Protein AF-A0A382Y9X6-F1 (afdb_monomer_lite)

Organism: NCBI:txid408172

Foldseek 3Di:
DDDDDDDDDDDDPPVVPPPPDWDWPDWDWDDDDDDAQDKTKIKIATPFFKFKFADEDDQPQDQARWKWFKKFWADAPPRDGDDIWIFTWFDLPYDADPVRHRAYHGGRIIMTMTTHHDDDDTDIGGPDPDIDGHHNIDMGGPSHPDPPDDDDPDPAFDDPPDPDLAFKKKFFFPFWADQFQKTFGDPIGGADDFFWFKAFGRPDDPDSQFKAFPVVPRPDSCSNQVRPKTFHADPDSGMTGIPTGITGGGGTMMMTGHPPPDDPD

Radius of gyration: 26.98 Å; chains: 1; bounding box: 54×44×84 Å

pLDDT: mean 82.94, std 15.25, range [37.25, 98.19]

Sequence (265 aa):
VNADPEILVCIRNLSSLGLKSANLMSVDYTAGAYADAATFDLVLTFDESISVTSAAWSGNQTITNKAYIILDRLGGTDMAADNTVKCMYLTADSTAAADGDQGGSGTNTLTFRGTLQSADDGYLGFTDGNIYTNGTATIQDEQSDGIAGFRLEQTDDTIVCDANTTSSASGTTNGAVSDSTTVTVDGVSGTIAVNQVVTVSGAGSAPAASITATEDSPTSTGISTDNTLTITAVASQTSFTVSERITVADDINLLFSAGGGDKFV

Secondary structure (DSSP, 8-state):
-PPPPP-----S-GGGG--SS--EEEEEE--S---TT-EEEEEEEEEEEEEEE-PPP-SSS--TT-EEEEEEEEETTT--EEEEEEEEE--TTSPPPTTS----TTEEEEEEEEEPPS-SSEEEEEEEEEEEE-TT-EEEETT----------STT--------TTTEEEEEESS-EEEEEEEEEEEEEE---TTEEEEE--TTSS-S---EESSS-TT--GGGTSS--BEEEEEETTEEEEEEEEEE-TT-EEEEEETTT----

Structure (mmCIF, N/CA/C/O backbone):
data_AF-A0A382Y9X6-F1
#
_entry.id   AF-A0A382Y9X6-F1
#
loop_
_atom_site.group_PDB
_atom_site.id
_atom_site.type_symbol
_atom_site.label_atom_id
_atom_site.label_alt_id
_atom_site.label_comp_id
_atom_site.label_asym_id
_atom_site.label_entity_id
_atom_site.label_seq_id
_atom_site.pdbx_PDB_ins_code
_atom_site.Cartn_x
_atom_site.Cartn_y
_atom_site.Cartn_z
_atom_site.occupancy
_atom_site.B_iso_or_equiv
_atom_site.auth_seq_id
_atom_site.auth_comp_id
_atom_site.auth_asym_id
_atom_site.auth_atom_id
_atom_site.pdbx_PDB_model_num
ATOM 1 N N . VAL A 1 1 ? -26.842 24.568 -44.141 1.00 54.06 1 VAL A N 1
ATOM 2 C CA . VAL A 1 1 ? -26.515 23.774 -42.939 1.00 54.06 1 VAL A CA 1
ATOM 3 C C . VAL A 1 1 ? -26.508 24.735 -41.767 1.00 54.06 1 VAL A C 1
ATOM 5 O O . VAL A 1 1 ? -25.814 25.738 -41.849 1.00 54.06 1 VAL A O 1
ATOM 8 N N . ASN A 1 2 ? -27.396 24.537 -40.796 1.00 64.31 2 ASN A N 1
ATOM 9 C CA . ASN A 1 2 ? -27.437 25.350 -39.579 1.00 64.31 2 ASN A CA 1
ATOM 10 C C . ASN A 1 2 ? -26.475 24.671 -38.603 1.00 64.31 2 ASN A C 1
ATOM 12 O O . ASN A 1 2 ? -26.635 23.475 -38.374 1.00 64.31 2 ASN A O 1
ATOM 16 N N . ALA A 1 3 ? -25.446 25.372 -38.136 1.00 73.56 3 ALA A N 1
ATOM 17 C CA . ALA A 1 3 ? -24.590 24.839 -37.083 1.00 73.56 3 ALA A CA 1
ATOM 18 C C . ALA A 1 3 ? -25.361 24.896 -35.759 1.00 73.56 3 ALA A C 1
ATOM 20 O O . ALA A 1 3 ? -26.031 25.898 -35.490 1.00 73.56 3 ALA A O 1
ATOM 21 N N . ASP A 1 4 ? -25.286 23.834 -34.961 1.00 80.19 4 ASP A N 1
ATOM 22 C CA . ASP A 1 4 ? -25.808 23.862 -33.597 1.00 80.19 4 ASP A CA 1
ATOM 23 C C . ASP A 1 4 ? -24.948 24.814 -32.744 1.00 80.19 4 ASP A C 1
ATOM 25 O O . ASP A 1 4 ? -23.743 24.935 -32.981 1.00 80.19 4 ASP A O 1
ATOM 29 N N . PRO A 1 5 ? -25.537 25.541 -31.779 1.00 76.81 5 PRO A N 1
ATOM 30 C CA . PRO A 1 5 ? -24.775 26.443 -30.928 1.00 76.81 5 PRO A CA 1
ATOM 31 C C . PRO A 1 5 ? -23.810 25.661 -30.024 1.00 76.81 5 PRO A C 1
ATOM 33 O O . PRO A 1 5 ? -24.232 24.866 -29.187 1.00 76.81 5 PRO A O 1
ATOM 36 N N . GLU A 1 6 ? -22.514 25.933 -30.159 1.00 83.56 6 GLU A N 1
ATOM 37 C CA . GLU A 1 6 ? -21.454 25.397 -29.299 1.00 83.56 6 GLU A CA 1
ATOM 38 C C . GLU A 1 6 ? -21.171 26.362 -28.140 1.00 83.56 6 GLU A C 1
ATOM 40 O O . GLU A 1 6 ? -21.035 27.573 -28.334 1.00 83.56 6 GLU A O 1
ATOM 45 N N . ILE A 1 7 ? -21.066 25.830 -26.919 1.00 81.62 7 ILE A N 1
ATOM 46 C CA . ILE A 1 7 ? -20.687 26.604 -25.732 1.00 81.62 7 ILE A CA 1
ATOM 47 C C . ILE A 1 7 ? -19.258 26.231 -25.337 1.00 81.62 7 ILE A C 1
ATOM 49 O O . ILE A 1 7 ? -18.980 25.091 -24.970 1.00 81.62 7 ILE A O 1
ATOM 53 N N . LEU A 1 8 ? -18.364 27.220 -25.363 1.00 75.50 8 LEU A N 1
ATOM 54 C CA . LEU A 1 8 ? -17.013 27.120 -24.815 1.00 75.50 8 LEU A CA 1
ATOM 55 C C . LEU A 1 8 ? -17.038 27.556 -23.346 1.00 75.50 8 LEU A C 1
ATOM 57 O O . LEU A 1 8 ? -17.241 28.733 -23.047 1.00 75.50 8 LEU A O 1
ATOM 61 N N . VAL A 1 9 ? -16.836 26.608 -22.428 1.00 80.25 9 VAL A N 1
ATOM 62 C CA . VAL A 1 9 ? -16.735 26.876 -20.986 1.00 80.25 9 VAL A CA 1
ATOM 63 C C . VAL A 1 9 ? -15.291 26.682 -20.536 1.00 80.25 9 VAL A C 1
ATOM 65 O O . VAL A 1 9 ? -14.736 25.595 -20.666 1.00 80.25 9 VAL A O 1
ATOM 68 N N . CYS A 1 10 ? -14.692 27.721 -19.953 1.00 79.44 10 CYS A N 1
ATOM 69 C CA . CYS A 1 10 ? -13.418 27.597 -19.248 1.00 79.44 10 CYS A CA 1
ATOM 70 C C . CYS A 1 10 ? -13.689 27.177 -17.798 1.00 79.44 10 CYS A C 1
ATOM 72 O O . CYS A 1 10 ? -14.154 27.987 -16.994 1.00 79.44 10 CYS A O 1
ATOM 74 N N . ILE A 1 11 ? -13.399 25.921 -17.461 1.00 74.25 11 ILE A N 1
ATOM 75 C CA . ILE A 1 11 ? -13.510 25.395 -16.094 1.00 74.25 11 ILE A CA 1
ATOM 76 C C . ILE A 1 11 ? -12.150 25.548 -15.404 1.00 74.25 11 ILE A C 1
ATOM 78 O O . ILE A 1 11 ? -11.125 25.137 -15.942 1.00 74.25 11 ILE A O 1
ATOM 82 N N . ARG A 1 12 ? -12.135 26.144 -14.207 1.00 72.75 12 ARG A N 1
ATOM 83 C CA . ARG A 1 12 ? -10.984 26.084 -13.288 1.00 72.75 12 ARG A CA 1
ATOM 84 C C . ARG A 1 12 ? -11.195 24.921 -12.317 1.00 72.75 12 ARG A C 1
ATOM 86 O O . ARG A 1 12 ? -12.339 24.645 -11.974 1.00 72.75 12 ARG A O 1
ATOM 93 N N . ASN A 1 13 ? -10.113 24.279 -11.873 1.00 58.62 13 ASN A N 1
ATOM 94 C CA . ASN A 1 13 ? -10.132 23.127 -10.959 1.00 58.62 13 ASN A CA 1
ATOM 95 C C . ASN A 1 13 ? -10.885 21.897 -11.497 1.00 58.62 13 ASN A C 1
ATOM 97 O O . ASN A 1 13 ? -11.644 21.268 -10.769 1.00 58.62 13 ASN A O 1
ATOM 101 N N . LEU A 1 14 ? -10.659 21.517 -12.760 1.00 65.25 14 LEU A N 1
ATOM 102 C CA . LEU A 1 14 ? -11.194 20.254 -13.290 1.00 65.25 14 LEU A CA 1
ATOM 103 C C . LEU A 1 14 ? -10.701 19.033 -12.486 1.00 65.25 14 LEU A C 1
ATOM 105 O O . LEU A 1 14 ? -11.429 18.055 -12.364 1.00 65.25 14 LEU A O 1
ATOM 109 N N . SER A 1 15 ? -9.513 19.130 -11.880 1.00 54.78 15 SER A N 1
ATOM 110 C CA . SER A 1 15 ? -8.967 18.140 -10.945 1.00 54.78 15 SER A CA 1
ATOM 111 C C . SER A 1 15 ? -9.825 17.943 -9.688 1.00 54.78 15 SER A C 1
ATOM 113 O O . SER A 1 15 ? -9.845 16.853 -9.140 1.00 54.78 15 SER A O 1
ATOM 115 N N . SER A 1 16 ? -10.620 18.936 -9.259 1.00 54.72 16 SER A N 1
ATOM 116 C CA . SER A 1 16 ? -11.520 18.777 -8.104 1.00 54.72 16 SER A CA 1
ATOM 117 C C . SER A 1 16 ? -12.843 18.082 -8.449 1.00 54.72 16 SER A C 1
ATOM 119 O O . SER A 1 16 ? -13.717 17.987 -7.587 1.00 54.72 16 SER A O 1
ATOM 121 N N . LEU A 1 17 ? -13.041 17.638 -9.699 1.00 54.56 17 LEU A N 1
ATOM 122 C CA . LEU A 1 17 ? -14.228 16.868 -10.086 1.00 54.56 17 LEU A CA 1
ATOM 123 C C . LEU A 1 17 ? -14.190 15.411 -9.604 1.00 54.56 17 LEU A C 1
ATOM 125 O O . LEU A 1 17 ? -15.168 14.698 -9.827 1.00 54.56 17 LEU A O 1
ATOM 129 N N . GLY A 1 18 ? -13.127 14.979 -8.917 1.00 50.91 18 GLY A N 1
ATOM 130 C CA . GLY A 1 18 ? -13.153 13.760 -8.112 1.00 50.91 18 GLY A CA 1
ATOM 131 C C . GLY A 1 18 ? -13.482 12.505 -8.918 1.00 50.91 18 GLY A C 1
ATOM 132 O O . GLY A 1 18 ? -14.410 11.765 -8.577 1.00 50.91 18 GLY A O 1
ATOM 133 N N . LEU A 1 19 ? -12.701 12.219 -9.964 1.00 52.94 19 LEU A N 1
ATOM 134 C CA . LEU A 1 19 ? -12.418 10.812 -10.244 1.00 52.94 19 LEU A CA 1
ATOM 135 C C . LEU A 1 19 ? -11.686 10.343 -8.984 1.00 52.94 19 LEU A C 1
ATOM 137 O O . LEU A 1 19 ? -10.627 10.868 -8.690 1.00 52.94 19 LEU A O 1
ATOM 141 N N . LYS A 1 20 ? -12.336 9.520 -8.158 1.00 56.47 20 LYS A N 1
ATOM 142 C CA . LYS A 1 20 ? -12.030 9.289 -6.727 1.00 56.47 20 LYS A CA 1
ATOM 143 C C . LYS A 1 20 ? -10.692 8.569 -6.444 1.00 56.47 20 LYS A C 1
ATOM 145 O O . LYS A 1 20 ? -10.582 7.851 -5.455 1.00 56.47 20 LYS A O 1
ATOM 150 N N . SER A 1 21 ? -9.743 8.676 -7.359 1.00 68.44 21 SER A N 1
ATOM 151 C CA . SER A 1 21 ? -8.417 8.087 -7.335 1.00 68.44 21 SER A CA 1
ATOM 152 C C . SER A 1 21 ? -7.534 8.867 -8.303 1.00 68.44 21 SER A C 1
ATOM 154 O O . SER A 1 21 ? -7.934 9.037 -9.462 1.00 68.44 21 SER A O 1
ATOM 156 N N . ALA A 1 22 ? -6.336 9.235 -7.863 1.00 78.56 22 ALA A N 1
ATOM 157 C CA . ALA A 1 22 ? -5.299 9.794 -8.720 1.00 78.56 22 ALA A CA 1
ATOM 158 C C . ALA A 1 22 ? -5.148 9.050 -10.061 1.00 78.56 22 ALA A C 1
ATOM 160 O O . ALA A 1 22 ? -5.058 7.817 -10.120 1.00 78.56 22 ALA A O 1
ATOM 161 N N . ASN A 1 23 ? -5.085 9.807 -11.154 1.00 84.19 23 ASN A N 1
ATOM 162 C CA . ASN A 1 23 ? -4.919 9.288 -12.503 1.00 84.19 23 ASN A CA 1
ATOM 163 C C . ASN A 1 23 ? -3.446 9.295 -12.908 1.00 84.19 23 ASN A C 1
ATOM 165 O O . ASN A 1 23 ? -2.751 10.307 -12.818 1.00 84.19 23 ASN A O 1
ATOM 169 N N . LEU A 1 24 ? -2.984 8.175 -13.461 1.00 88.12 24 LEU A N 1
ATOM 170 C CA . LEU A 1 24 ? -1.673 8.101 -14.094 1.00 88.12 24 LEU A CA 1
ATOM 171 C C . LEU A 1 24 ? -1.695 8.870 -15.425 1.00 88.12 24 LEU A C 1
ATOM 173 O O . LEU A 1 24 ? -2.424 8.510 -16.349 1.00 88.12 24 LEU A O 1
ATOM 177 N N . MET A 1 25 ? -0.877 9.915 -15.534 1.00 89.88 25 MET A N 1
ATOM 178 C CA . MET A 1 25 ? -0.765 10.754 -16.729 1.00 89.88 25 MET A CA 1
ATOM 179 C C . MET A 1 25 ? 0.293 10.247 -17.708 1.00 89.88 25 MET A C 1
ATOM 181 O O . MET A 1 25 ? 0.119 10.360 -18.921 1.00 89.88 25 MET A O 1
ATOM 185 N N . SER A 1 26 ? 1.414 9.737 -17.195 1.00 91.31 26 SER A N 1
ATOM 186 C CA . SER A 1 26 ? 2.531 9.275 -18.024 1.00 91.31 26 SER A CA 1
ATOM 187 C C . SER A 1 26 ? 3.433 8.293 -17.289 1.00 91.31 26 SER A C 1
ATOM 189 O O . SER A 1 26 ? 3.474 8.262 -16.058 1.00 91.31 26 SER A O 1
ATOM 191 N N . VAL A 1 27 ? 4.155 7.500 -18.081 1.00 92.94 27 VAL A N 1
ATOM 192 C CA . VAL A 1 27 ? 5.265 6.665 -17.628 1.00 92.94 27 VAL A CA 1
ATOM 193 C C . VAL A 1 27 ? 6.462 6.958 -18.519 1.00 92.94 27 VAL A C 1
ATOM 195 O O . VAL A 1 27 ? 6.469 6.584 -19.693 1.00 92.94 27 VAL A O 1
ATOM 198 N N . ASP A 1 28 ? 7.459 7.620 -17.953 1.00 93.31 28 ASP A N 1
ATOM 199 C CA . ASP A 1 28 ? 8.687 8.001 -18.635 1.00 93.31 28 ASP A CA 1
ATOM 200 C C . ASP A 1 28 ? 9.831 7.048 -18.276 1.00 93.31 28 ASP A C 1
ATOM 202 O O . ASP A 1 28 ? 9.878 6.453 -17.198 1.00 93.31 28 ASP A O 1
ATOM 206 N N . TYR A 1 29 ? 10.768 6.887 -19.205 1.00 91.69 29 TYR A N 1
ATOM 207 C CA . TYR A 1 29 ? 11.979 6.093 -19.023 1.00 91.69 29 TYR A CA 1
ATOM 208 C C . TYR A 1 29 ? 13.089 6.621 -19.933 1.00 91.69 29 TYR A C 1
ATOM 210 O O . TYR A 1 29 ? 12.838 7.240 -20.970 1.00 91.69 29 TYR A O 1
ATOM 218 N N . THR A 1 30 ? 14.341 6.345 -19.572 1.00 91.62 30 THR A N 1
ATOM 219 C CA . THR A 1 30 ? 15.473 6.633 -20.461 1.00 91.62 30 THR A CA 1
ATOM 220 C C . THR A 1 30 ? 15.598 5.520 -21.499 1.00 91.62 30 THR A C 1
ATOM 222 O O . THR A 1 30 ? 15.791 4.355 -21.164 1.00 91.62 30 THR A O 1
ATOM 225 N N . ALA A 1 31 ? 15.475 5.860 -22.781 1.00 90.31 31 ALA A N 1
ATOM 226 C CA . ALA A 1 31 ? 15.646 4.888 -23.854 1.00 90.31 31 ALA A CA 1
ATOM 227 C C . ALA A 1 31 ? 17.130 4.527 -24.037 1.00 90.31 31 ALA A C 1
ATOM 229 O O . ALA A 1 31 ? 17.985 5.408 -24.149 1.00 90.31 31 ALA A O 1
ATOM 230 N N . GLY A 1 32 ? 17.438 3.234 -24.128 1.00 90.69 32 GLY A N 1
ATOM 231 C CA . GLY A 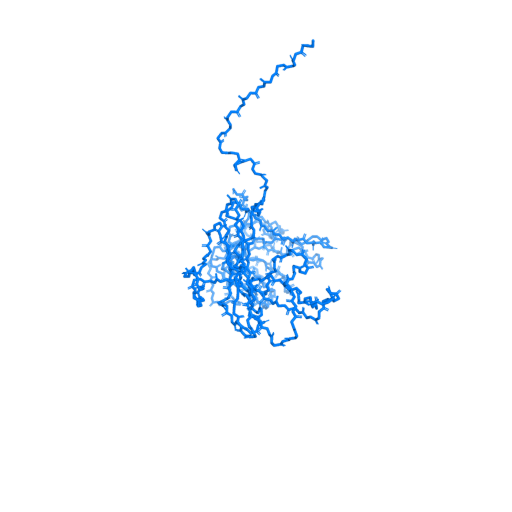1 32 ? 18.796 2.765 -24.375 1.00 90.69 32 GLY A CA 1
ATOM 232 C C . GLY A 1 32 ? 18.950 1.259 -24.203 1.00 90.69 32 GLY A C 1
ATOM 233 O O . GLY A 1 32 ? 18.070 0.585 -23.671 1.00 90.69 32 GLY A O 1
ATOM 234 N N . ALA A 1 33 ? 20.087 0.741 -24.661 1.00 92.12 33 ALA A N 1
ATOM 235 C CA . ALA A 1 33 ? 20.538 -0.592 -24.292 1.00 92.12 33 ALA A CA 1
ATOM 236 C C . ALA A 1 33 ? 21.250 -0.510 -22.940 1.00 92.12 33 ALA A C 1
ATOM 238 O O . ALA A 1 33 ? 22.114 0.345 -22.733 1.00 92.12 33 ALA A O 1
ATOM 239 N N . TYR A 1 34 ? 20.892 -1.411 -22.038 1.00 93.00 34 TYR A N 1
ATOM 240 C CA . TYR A 1 34 ? 21.442 -1.479 -20.694 1.00 93.00 34 TYR A CA 1
ATOM 241 C C . TYR A 1 34 ? 22.242 -2.768 -20.547 1.00 93.00 34 TYR A C 1
ATOM 243 O O . TYR A 1 34 ? 21.787 -3.832 -20.961 1.00 93.00 34 TYR A O 1
ATOM 251 N N . ALA A 1 35 ? 23.436 -2.661 -19.967 1.00 93.00 35 ALA A N 1
ATOM 252 C CA . ALA A 1 35 ? 24.261 -3.820 -19.657 1.00 93.00 35 ALA A CA 1
ATOM 253 C C . ALA A 1 35 ? 23.694 -4.608 -18.467 1.00 93.00 35 ALA A C 1
ATOM 255 O O . ALA A 1 35 ? 22.917 -4.088 -17.664 1.00 93.00 35 ALA A O 1
ATOM 256 N N . ASP A 1 36 ? 24.158 -5.841 -18.306 1.00 91.31 36 ASP A N 1
ATOM 257 C CA . ASP A 1 36 ? 23.927 -6.626 -17.097 1.00 91.31 36 ASP A CA 1
ATOM 258 C C . ASP A 1 36 ? 24.285 -5.840 -15.829 1.00 91.31 36 ASP A C 1
ATOM 260 O O . ASP A 1 36 ? 25.242 -5.061 -15.805 1.00 91.31 36 ASP A O 1
ATOM 264 N N . ALA A 1 37 ? 23.512 -6.057 -14.761 1.00 90.75 37 ALA A N 1
ATOM 265 C CA . ALA A 1 37 ? 23.616 -5.351 -13.481 1.00 90.75 37 ALA A CA 1
ATOM 266 C C . ALA A 1 37 ? 23.381 -3.828 -13.540 1.00 90.75 37 ALA A C 1
ATOM 268 O O . ALA A 1 37 ? 23.430 -3.172 -12.497 1.00 90.75 37 ALA A O 1
ATOM 269 N N . ALA A 1 38 ? 23.085 -3.251 -14.710 1.00 92.75 38 ALA A N 1
ATOM 270 C CA . ALA A 1 38 ? 22.735 -1.843 -14.810 1.00 92.75 38 ALA A CA 1
ATOM 271 C C . ALA A 1 38 ? 21.380 -1.562 -14.152 1.00 92.75 38 ALA A C 1
ATOM 273 O O . ALA A 1 38 ? 20.465 -2.394 -14.150 1.00 92.75 38 ALA A O 1
ATOM 274 N N . THR A 1 39 ? 21.255 -0.357 -13.607 1.00 93.62 39 THR A N 1
ATOM 275 C CA . THR A 1 39 ? 19.991 0.172 -13.105 1.00 93.62 39 THR A CA 1
ATOM 276 C C . THR A 1 39 ? 19.303 1.015 -14.162 1.00 93.62 39 THR A C 1
ATOM 278 O O . THR A 1 39 ? 19.957 1.695 -14.952 1.00 93.62 39 THR A O 1
ATOM 281 N N . PHE A 1 40 ? 17.980 1.007 -14.130 1.00 92.94 40 PHE A N 1
ATOM 282 C CA . PHE A 1 40 ? 17.133 1.862 -14.950 1.00 92.94 40 PHE A CA 1
ATOM 283 C C . PHE A 1 40 ? 15.925 2.299 -14.126 1.00 92.94 40 PHE A C 1
ATOM 285 O O . PHE A 1 40 ? 15.552 1.625 -13.160 1.00 92.94 40 PHE A O 1
ATOM 292 N N . ASP A 1 41 ? 15.321 3.409 -14.530 1.00 94.19 41 ASP A N 1
ATOM 293 C CA . ASP A 1 41 ? 14.234 4.048 -13.802 1.00 94.19 41 ASP A CA 1
ATOM 294 C C . ASP A 1 41 ? 12.982 4.145 -14.678 1.00 94.19 41 ASP A C 1
ATOM 296 O O . ASP A 1 41 ? 13.062 4.429 -15.876 1.00 94.19 41 ASP A O 1
ATOM 300 N N . LEU A 1 42 ? 11.834 3.892 -14.052 1.00 93.00 42 LEU A N 1
ATOM 301 C CA . LEU A 1 42 ? 10.509 4.237 -14.548 1.00 93.00 42 LEU A CA 1
ATOM 302 C C . LEU A 1 42 ? 10.005 5.418 -13.724 1.00 93.00 42 LEU A C 1
ATOM 304 O O . LEU A 1 42 ? 9.948 5.323 -12.497 1.00 93.00 42 LEU A O 1
ATOM 308 N N . VAL A 1 43 ? 9.622 6.501 -14.385 1.00 93.12 43 VAL A N 1
ATOM 309 C CA . VAL A 1 43 ? 9.126 7.717 -13.741 1.00 93.12 43 VAL A CA 1
ATOM 310 C C . VAL A 1 43 ? 7.642 7.844 -14.054 1.00 93.12 43 VAL A C 1
ATOM 312 O O . VAL A 1 43 ? 7.251 8.093 -15.191 1.00 93.12 43 VAL A O 1
ATOM 315 N N . LEU A 1 44 ? 6.798 7.605 -13.055 1.00 92.19 44 LEU A N 1
ATOM 316 C CA . LEU A 1 44 ? 5.346 7.676 -13.181 1.00 92.19 44 LEU A CA 1
ATOM 317 C C . LEU A 1 44 ? 4.880 9.059 -12.736 1.00 92.19 44 LEU A C 1
ATOM 319 O O . LEU A 1 44 ? 5.183 9.462 -11.616 1.00 92.19 44 LEU A O 1
ATOM 323 N N . THR A 1 45 ? 4.116 9.757 -13.574 1.00 91.56 45 THR A N 1
ATOM 324 C CA . THR A 1 45 ? 3.528 11.058 -13.217 1.00 91.56 45 THR A CA 1
ATOM 325 C C . THR A 1 45 ? 2.022 10.932 -13.071 1.00 91.56 45 THR A C 1
ATOM 327 O O . THR A 1 45 ? 1.346 10.501 -14.006 1.00 91.56 45 THR A O 1
ATOM 330 N N . PHE A 1 46 ? 1.505 11.342 -11.922 1.00 89.50 46 PHE A N 1
ATOM 331 C CA . PHE A 1 46 ? 0.091 11.405 -11.583 1.00 89.50 46 PHE A CA 1
ATOM 332 C C . PHE A 1 46 ? -0.424 12.847 -11.688 1.00 89.50 46 PHE A C 1
ATOM 334 O O . PHE A 1 46 ? 0.351 13.808 -11.698 1.00 89.50 46 PHE A O 1
ATOM 341 N N . ASP A 1 47 ? -1.739 13.003 -11.799 1.00 87.06 47 ASP A N 1
ATOM 342 C CA . ASP A 1 47 ? -2.405 14.311 -11.808 1.00 87.06 47 ASP A CA 1
ATOM 343 C C . ASP A 1 47 ? -2.480 14.973 -10.422 1.00 87.06 47 ASP A C 1
ATOM 345 O O . ASP A 1 47 ? -2.715 16.181 -10.333 1.00 87.06 47 ASP A O 1
ATOM 349 N N . GLU A 1 48 ? -2.198 14.217 -9.364 1.00 86.00 48 GLU A N 1
ATOM 350 C CA . GLU A 1 48 ? -2.059 14.688 -7.989 1.00 86.00 48 GLU A CA 1
ATOM 351 C C . GLU A 1 48 ? -0.948 13.955 -7.231 1.00 86.00 48 GLU A C 1
ATOM 353 O O . GLU A 1 48 ? -0.316 13.023 -7.735 1.00 86.00 48 GLU A O 1
ATOM 358 N N . SER A 1 49 ? -0.648 14.437 -6.030 1.00 86.75 49 SER A N 1
ATOM 359 C CA . SER A 1 49 ? 0.397 13.890 -5.177 1.00 86.75 49 SER A CA 1
ATOM 360 C C . SER A 1 49 ? -0.016 12.558 -4.551 1.00 86.75 49 SER A C 1
ATOM 362 O O . SER A 1 49 ? -1.141 12.371 -4.094 1.00 86.75 49 SER A O 1
ATOM 364 N N . ILE A 1 50 ? 0.934 11.622 -4.519 1.00 85.69 50 ILE A N 1
ATOM 365 C CA . ILE A 1 50 ? 0.756 10.281 -3.968 1.00 85.69 50 ILE A CA 1
ATOM 366 C C . ILE A 1 50 ? 1.681 10.113 -2.772 1.00 85.69 50 ILE A C 1
ATOM 368 O O . ILE A 1 50 ? 2.899 10.302 -2.851 1.00 85.69 50 ILE A O 1
ATOM 372 N N . SER A 1 51 ? 1.111 9.687 -1.657 1.00 87.44 51 SER A N 1
ATOM 373 C CA . SER A 1 51 ? 1.855 9.252 -0.490 1.00 87.44 51 SER A CA 1
ATOM 374 C C . SER A 1 51 ? 2.230 7.776 -0.593 1.00 87.44 51 SER A C 1
ATOM 376 O O . SER A 1 51 ? 1.382 6.910 -0.797 1.00 87.44 51 SER A O 1
ATOM 378 N N . VAL A 1 52 ? 3.516 7.469 -0.426 1.00 88.19 52 VAL A N 1
ATOM 379 C CA . VAL A 1 52 ? 4.048 6.105 -0.527 1.00 88.19 52 VAL A CA 1
ATOM 380 C C . VAL A 1 52 ? 4.864 5.781 0.716 1.00 88.19 52 VAL A C 1
ATOM 382 O O . VAL A 1 52 ? 5.888 6.409 0.984 1.00 88.19 52 VAL A O 1
ATOM 385 N N . THR A 1 53 ? 4.451 4.744 1.445 1.00 89.94 53 THR A N 1
ATOM 386 C CA . THR A 1 53 ? 5.276 4.112 2.482 1.00 89.94 53 THR A CA 1
ATOM 387 C C . THR A 1 53 ? 5.957 2.891 1.881 1.00 89.94 53 THR A C 1
ATOM 389 O O . THR A 1 53 ? 5.293 1.978 1.399 1.00 89.94 53 THR A O 1
ATOM 392 N N . SER A 1 54 ? 7.288 2.852 1.898 1.00 91.44 54 SER A N 1
ATOM 393 C CA . SER A 1 54 ? 8.087 1.748 1.353 1.00 91.44 54 SER A CA 1
ATOM 394 C C . SER A 1 54 ? 9.464 1.722 2.018 1.00 91.44 54 SER A C 1
ATOM 396 O O . SER A 1 54 ? 9.986 2.759 2.416 1.00 91.44 54 SER A O 1
ATOM 398 N N . ALA A 1 55 ? 10.084 0.549 2.124 1.00 93.38 55 ALA A N 1
ATOM 399 C CA . ALA A 1 55 ? 11.471 0.403 2.551 1.00 93.38 55 ALA A CA 1
ATOM 400 C C . ALA A 1 55 ? 12.444 0.754 1.411 1.0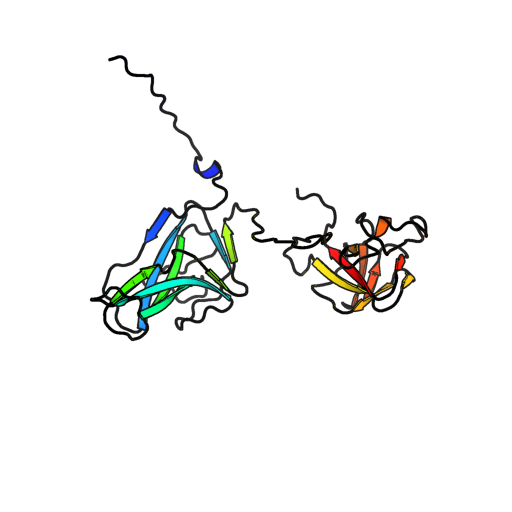0 93.38 55 ALA A C 1
ATOM 402 O O . ALA A 1 55 ? 12.195 0.390 0.258 1.00 93.38 55 ALA A O 1
ATOM 403 N N . ALA A 1 56 ? 13.598 1.342 1.747 1.00 92.94 56 ALA A N 1
ATOM 404 C CA . ALA A 1 56 ? 14.618 1.795 0.791 1.00 92.94 56 ALA A CA 1
ATOM 405 C C . ALA A 1 56 ? 15.039 0.722 -0.224 1.00 92.94 56 ALA A C 1
ATOM 407 O O . ALA A 1 56 ? 15.196 -0.450 0.131 1.00 92.94 56 ALA A O 1
ATOM 408 N N . TRP A 1 57 ? 15.216 1.114 -1.483 1.00 93.69 57 TRP A N 1
ATOM 409 C CA . TRP A 1 57 ? 15.568 0.233 -2.599 1.00 93.69 57 TRP A CA 1
ATOM 410 C C . TRP A 1 57 ? 16.794 -0.655 -2.304 1.00 93.69 57 TRP A C 1
ATOM 412 O O . TRP A 1 57 ? 17.726 -0.227 -1.626 1.00 93.69 57 TRP A O 1
ATOM 422 N N . SER A 1 58 ? 16.812 -1.898 -2.813 1.00 89.56 58 SER A N 1
ATOM 423 C CA . SER A 1 58 ? 17.869 -2.876 -2.482 1.00 89.56 58 SER A CA 1
ATOM 424 C C . SER A 1 58 ? 18.534 -3.600 -3.663 1.00 89.56 58 SER A C 1
ATOM 426 O O . SER A 1 58 ? 19.343 -4.493 -3.428 1.00 89.56 58 SER A O 1
ATOM 428 N N . GLY A 1 59 ? 18.223 -3.263 -4.921 1.00 88.44 59 GLY A N 1
ATOM 429 C CA . GLY A 1 59 ? 18.924 -3.748 -6.132 1.00 88.44 59 GLY A CA 1
ATOM 430 C C . GLY A 1 59 ? 18.967 -5.264 -6.380 1.00 88.44 59 GLY A C 1
ATOM 431 O O . GLY A 1 59 ? 19.580 -5.726 -7.335 1.00 88.44 59 GLY A O 1
ATOM 432 N N . ASN A 1 60 ? 18.319 -6.060 -5.532 1.00 88.44 60 ASN A N 1
ATOM 433 C CA . ASN A 1 60 ? 18.478 -7.512 -5.447 1.00 88.44 60 ASN A CA 1
ATOM 434 C C . ASN A 1 60 ? 17.138 -8.263 -5.541 1.00 88.44 60 ASN A C 1
ATOM 436 O O . ASN A 1 60 ? 16.993 -9.343 -4.972 1.00 88.44 60 ASN A O 1
ATOM 440 N N . GLN A 1 61 ? 16.128 -7.672 -6.190 1.00 92.38 61 GLN A N 1
ATOM 441 C CA . GLN A 1 61 ? 14.787 -8.263 -6.369 1.00 92.38 61 GLN A CA 1
ATOM 442 C C . GLN A 1 61 ? 14.010 -8.557 -5.056 1.00 92.38 61 GLN A C 1
ATOM 444 O O . GLN A 1 61 ? 12.936 -9.171 -5.084 1.00 92.38 61 GLN A O 1
ATOM 449 N N . THR A 1 62 ? 14.512 -8.106 -3.897 1.00 94.88 62 THR A N 1
ATOM 450 C CA . THR A 1 62 ? 13.856 -8.267 -2.588 1.00 94.88 62 THR A CA 1
ATOM 451 C C . THR A 1 62 ? 12.773 -7.210 -2.385 1.00 94.88 62 THR A C 1
ATOM 453 O O . THR A 1 62 ? 13.059 -6.019 -2.359 1.00 94.88 62 THR A O 1
ATOM 456 N N . ILE A 1 63 ? 11.529 -7.648 -2.188 1.00 96.12 63 ILE A N 1
ATOM 457 C CA . ILE A 1 63 ? 10.344 -6.772 -2.105 1.00 96.12 63 ILE A CA 1
ATOM 458 C C . ILE A 1 63 ? 9.763 -6.631 -0.696 1.00 96.12 63 ILE A C 1
ATOM 460 O O . ILE A 1 63 ? 8.669 -6.101 -0.534 1.00 96.12 63 ILE A O 1
ATOM 464 N N . THR A 1 64 ? 10.423 -7.151 0.337 1.00 95.19 64 THR A N 1
ATOM 465 C CA . THR A 1 64 ? 9.913 -7.065 1.714 1.00 95.19 64 THR A CA 1
ATOM 466 C C . THR A 1 64 ? 9.692 -5.608 2.116 1.00 95.19 64 THR A C 1
ATOM 468 O O . THR A 1 64 ? 10.640 -4.822 2.098 1.00 95.19 64 THR A O 1
ATOM 471 N N . ASN A 1 65 ? 8.454 -5.270 2.493 1.00 93.06 65 ASN A N 1
ATOM 472 C CA . ASN A 1 65 ? 8.034 -3.918 2.872 1.00 93.06 65 ASN A CA 1
ATOM 473 C C . ASN A 1 65 ? 8.197 -2.880 1.749 1.00 93.06 65 ASN A C 1
ATOM 475 O O . ASN A 1 65 ? 8.506 -1.729 2.042 1.00 93.06 65 ASN A O 1
ATOM 479 N N . LYS A 1 66 ? 8.043 -3.262 0.471 1.00 94.81 66 LYS A N 1
ATOM 480 C CA . LYS A 1 66 ? 8.239 -2.352 -0.674 1.00 94.81 66 LYS A CA 1
ATOM 481 C C . LYS A 1 66 ? 7.009 -2.186 -1.552 1.00 94.81 66 LYS A C 1
ATOM 483 O O . LYS A 1 66 ? 6.258 -3.140 -1.749 1.00 94.81 66 LYS A O 1
ATOM 488 N N . ALA A 1 67 ? 6.884 -0.995 -2.135 1.00 94.38 67 ALA A N 1
ATOM 489 C CA . ALA A 1 67 ? 6.102 -0.761 -3.344 1.00 94.38 67 ALA A CA 1
ATOM 490 C C . ALA A 1 67 ? 6.951 -1.096 -4.587 1.00 94.38 67 ALA A C 1
ATOM 492 O O . ALA A 1 67 ? 8.136 -0.747 -4.629 1.00 94.38 67 ALA A O 1
ATOM 493 N N . TYR A 1 68 ? 6.397 -1.796 -5.579 1.00 96.69 68 TYR A N 1
ATOM 494 C CA . TYR A 1 68 ? 7.150 -2.249 -6.753 1.00 96.69 68 TYR A CA 1
ATOM 495 C C . TYR A 1 68 ? 6.281 -2.526 -7.988 1.00 96.69 68 TYR A C 1
ATOM 497 O O . TYR A 1 68 ? 5.111 -2.867 -7.877 1.00 96.69 68 TYR A O 1
ATOM 505 N N . ILE A 1 69 ? 6.885 -2.429 -9.170 1.00 96.94 69 ILE A N 1
ATOM 506 C CA . ILE A 1 69 ? 6.326 -2.828 -10.470 1.00 96.94 69 ILE A CA 1
ATOM 507 C C . ILE A 1 69 ? 7.068 -4.081 -10.945 1.00 96.94 69 ILE A C 1
ATOM 509 O O . ILE A 1 69 ? 8.259 -4.239 -10.659 1.00 96.94 69 ILE A O 1
ATOM 513 N N . ILE A 1 70 ? 6.386 -4.971 -11.666 1.00 97.25 70 ILE A N 1
ATOM 514 C CA . ILE A 1 70 ? 7.001 -6.141 -12.304 1.00 97.25 70 ILE A CA 1
ATOM 515 C C . ILE A 1 70 ? 7.040 -5.921 -13.818 1.00 97.25 70 ILE A C 1
ATOM 517 O O . ILE A 1 70 ? 6.033 -5.558 -14.431 1.00 97.25 70 ILE A O 1
ATOM 521 N N . LEU A 1 71 ? 8.219 -6.127 -14.399 1.00 97.06 71 LEU A N 1
ATOM 522 C CA . LEU A 1 71 ? 8.428 -6.185 -15.838 1.00 97.06 71 LEU A CA 1
ATOM 523 C C . LEU A 1 71 ? 8.840 -7.598 -16.246 1.00 97.06 71 LEU A C 1
ATOM 525 O O . LEU A 1 71 ? 9.656 -8.216 -15.562 1.00 97.06 71 LEU A O 1
ATOM 529 N N . ASP A 1 72 ? 8.361 -8.058 -17.392 1.00 96.56 72 ASP A N 1
ATOM 530 C CA . ASP A 1 72 ? 8.846 -9.264 -18.048 1.00 96.56 72 ASP A CA 1
ATOM 531 C C . ASP A 1 72 ? 10.089 -8.935 -18.879 1.00 96.56 72 ASP A C 1
ATOM 533 O O . ASP A 1 72 ? 10.131 -7.934 -19.604 1.00 96.56 72 ASP A O 1
ATOM 537 N N . ARG A 1 73 ? 11.102 -9.801 -18.804 1.00 94.12 73 ARG A N 1
ATOM 538 C CA . ARG A 1 73 ? 12.166 -9.864 -19.807 1.00 94.12 73 ARG A CA 1
ATOM 539 C C . ARG A 1 73 ? 11.679 -10.703 -20.971 1.00 94.12 73 ARG A C 1
ATOM 541 O O . ARG A 1 73 ? 11.417 -11.889 -20.799 1.00 94.12 73 ARG A O 1
ATOM 548 N N . LEU A 1 74 ? 11.573 -10.071 -22.131 1.00 94.94 74 LEU A N 1
ATOM 549 C CA . LEU A 1 74 ? 11.124 -10.689 -23.368 1.00 94.94 74 LEU A CA 1
ATOM 550 C C . LEU A 1 74 ? 12.329 -11.030 -24.245 1.00 94.94 74 LEU A C 1
ATOM 552 O O . LEU A 1 74 ? 13.170 -10.157 -24.482 1.00 94.94 74 LEU A O 1
ATOM 556 N N . GLY A 1 75 ? 12.395 -12.258 -24.754 1.00 93.25 75 GLY A N 1
ATOM 557 C CA . GLY A 1 75 ? 13.453 -12.695 -25.659 1.00 93.25 75 GLY A CA 1
ATOM 558 C C . GLY A 1 75 ? 13.515 -11.835 -26.924 1.00 93.25 75 GLY A C 1
ATOM 559 O O . GLY A 1 75 ? 12.491 -11.490 -27.517 1.00 93.25 75 GLY A O 1
ATOM 560 N N . GLY A 1 76 ? 14.723 -11.471 -27.369 1.00 91.00 76 GLY A N 1
ATOM 561 C CA . GLY A 1 76 ? 14.898 -10.522 -28.477 1.00 91.00 76 GLY A CA 1
ATOM 562 C C . GLY A 1 76 ? 14.337 -10.978 -29.834 1.00 91.00 76 GLY A C 1
ATOM 563 O O . GLY A 1 76 ? 14.111 -10.143 -30.707 1.00 91.00 76 GLY A O 1
ATOM 564 N N . THR A 1 77 ? 14.115 -12.284 -30.033 1.00 92.75 77 THR A N 1
ATOM 565 C CA . THR A 1 77 ? 13.591 -12.839 -31.299 1.00 92.75 77 THR A CA 1
ATOM 566 C C . THR A 1 77 ? 12.145 -13.319 -31.195 1.00 92.75 77 THR A C 1
ATOM 568 O O . THR A 1 77 ? 11.358 -13.073 -32.107 1.00 92.75 77 THR A O 1
ATOM 571 N N . ASP A 1 78 ? 11.790 -14.031 -30.129 1.00 92.75 78 ASP A N 1
ATOM 572 C CA . ASP A 1 78 ? 10.476 -14.660 -29.966 1.00 92.75 78 ASP A CA 1
ATOM 573 C C . ASP A 1 78 ? 9.489 -13.810 -29.156 1.00 92.75 78 ASP A C 1
ATOM 575 O O . ASP A 1 78 ? 8.292 -14.101 -29.173 1.00 92.75 78 ASP A O 1
ATOM 579 N N . MET A 1 79 ? 9.975 -12.752 -28.491 1.00 93.69 79 MET A N 1
ATOM 580 C CA . MET A 1 79 ? 9.212 -11.905 -27.571 1.00 93.69 79 MET A CA 1
ATOM 581 C C . MET A 1 79 ? 8.519 -12.711 -26.462 1.00 93.69 79 MET A C 1
ATOM 583 O O . MET A 1 79 ? 7.499 -12.278 -25.923 1.00 93.69 79 MET A O 1
ATOM 587 N N . ALA A 1 80 ? 9.052 -13.889 -26.132 1.00 93.56 80 ALA A N 1
ATOM 588 C CA . ALA A 1 80 ? 8.543 -14.725 -25.058 1.00 93.56 80 ALA A CA 1
ATOM 589 C C . ALA A 1 80 ? 9.113 -14.258 -23.716 1.00 93.56 80 ALA A C 1
ATOM 591 O O . ALA A 1 80 ? 10.261 -13.829 -23.642 1.00 93.56 80 ALA A O 1
ATOM 592 N N . ALA A 1 81 ? 8.308 -14.321 -22.654 1.00 93.50 81 ALA A N 1
ATOM 593 C CA . ALA A 1 81 ? 8.757 -13.949 -21.318 1.00 93.50 81 ALA A CA 1
ATOM 594 C C . ALA A 1 81 ? 9.670 -15.034 -20.724 1.00 93.50 81 ALA A C 1
ATOM 596 O O . ALA A 1 81 ? 9.223 -16.155 -20.475 1.00 93.50 81 ALA A O 1
ATOM 597 N N . ASP A 1 82 ? 10.926 -14.678 -20.457 1.00 90.56 82 ASP A N 1
ATOM 598 C CA . ASP A 1 82 ? 11.941 -15.578 -19.900 1.00 90.56 82 ASP A CA 1
ATOM 599 C C . ASP A 1 82 ? 12.016 -15.486 -18.371 1.00 90.56 82 ASP A C 1
ATOM 601 O O . ASP A 1 82 ? 12.145 -16.490 -17.667 1.00 90.56 82 ASP A O 1
ATOM 605 N N . ASN A 1 83 ? 11.970 -14.261 -17.841 1.00 91.38 83 ASN A N 1
ATOM 606 C CA . ASN A 1 83 ? 12.008 -13.976 -16.408 1.00 91.38 83 ASN A CA 1
ATOM 607 C C . ASN A 1 83 ? 11.382 -12.607 -16.093 1.00 91.38 83 ASN A C 1
ATOM 609 O O . ASN A 1 83 ? 10.874 -11.931 -16.983 1.00 91.38 83 ASN A O 1
ATOM 613 N N . THR A 1 84 ? 11.438 -12.195 -14.824 1.00 94.56 84 THR A N 1
ATOM 614 C CA . THR A 1 84 ? 10.884 -10.918 -14.361 1.00 94.56 84 THR A CA 1
ATOM 615 C C . THR A 1 84 ? 11.928 -10.036 -13.685 1.00 94.56 84 THR A C 1
ATOM 617 O O . THR A 1 84 ? 12.712 -10.525 -12.869 1.00 94.56 84 THR A O 1
ATOM 620 N N . VAL A 1 85 ? 11.829 -8.724 -13.890 1.00 95.62 85 VAL A N 1
ATOM 621 C CA . VAL A 1 85 ? 12.554 -7.689 -13.146 1.00 95.62 85 VAL A CA 1
ATOM 622 C C . VAL A 1 85 ? 11.570 -6.906 -12.283 1.00 95.62 85 VAL A C 1
ATOM 624 O O . VAL A 1 85 ? 10.568 -6.388 -12.763 1.00 95.62 85 VAL A O 1
ATOM 627 N N . LYS A 1 86 ? 11.875 -6.786 -10.994 1.00 96.94 86 LYS A N 1
ATOM 628 C CA . LYS A 1 86 ? 11.120 -5.980 -10.036 1.00 96.94 86 LYS A CA 1
ATOM 629 C C . LYS A 1 86 ? 11.744 -4.595 -9.928 1.00 96.94 86 LYS A C 1
ATOM 631 O O . LYS A 1 86 ? 12.893 -4.462 -9.496 1.00 96.94 86 LYS A O 1
ATOM 636 N N . CYS A 1 87 ? 10.972 -3.579 -10.283 1.00 95.81 87 CYS A N 1
ATOM 637 C CA . CYS A 1 87 ? 11.332 -2.176 -10.132 1.00 95.81 87 CYS A CA 1
ATOM 638 C C . CYS A 1 87 ? 10.754 -1.670 -8.812 1.00 95.81 87 CYS A C 1
ATOM 640 O O . CYS A 1 87 ? 9.539 -1.629 -8.661 1.00 95.81 87 CYS A O 1
ATOM 642 N N . MET A 1 88 ? 11.593 -1.329 -7.836 1.00 95.81 88 MET A N 1
ATOM 643 C CA . MET A 1 88 ? 11.133 -0.925 -6.500 1.00 95.81 88 MET A CA 1
ATOM 644 C C . MET A 1 88 ? 11.071 0.593 -6.402 1.00 95.81 88 MET A C 1
ATOM 646 O O . MET A 1 88 ? 11.920 1.278 -6.971 1.00 95.81 88 MET A O 1
ATOM 650 N N . TYR A 1 89 ? 10.104 1.102 -5.646 1.00 94.44 89 TYR A N 1
ATOM 651 C CA . TYR A 1 89 ? 9.968 2.530 -5.397 1.00 94.44 89 TYR A CA 1
ATOM 652 C C . TYR A 1 89 ? 11.232 3.120 -4.754 1.00 94.44 89 TYR A C 1
ATOM 654 O O . TYR A 1 89 ? 11.770 2.560 -3.790 1.00 94.44 89 TYR A O 1
ATOM 662 N N . LEU A 1 90 ? 11.693 4.247 -5.293 1.00 93.12 90 LEU A N 1
ATOM 663 C CA . LEU A 1 90 ? 12.827 5.002 -4.790 1.00 93.12 90 LEU A CA 1
ATOM 664 C C . LEU A 1 90 ? 12.359 5.936 -3.671 1.00 93.12 90 LEU A C 1
ATOM 666 O O . LEU A 1 90 ? 11.573 6.852 -3.887 1.00 93.12 90 LEU A O 1
ATOM 670 N N . THR A 1 91 ? 12.824 5.675 -2.455 1.00 91.06 91 THR A N 1
ATOM 671 C CA . THR A 1 91 ? 12.553 6.526 -1.290 1.00 91.06 91 THR A CA 1
ATOM 672 C C . THR A 1 91 ? 13.660 7.561 -1.122 1.00 91.06 91 THR A C 1
ATOM 674 O O . THR A 1 91 ? 14.781 7.317 -1.558 1.00 91.06 91 THR A O 1
ATOM 677 N N . ALA A 1 92 ? 13.407 8.628 -0.359 1.00 86.31 92 ALA A N 1
ATOM 678 C CA . ALA A 1 92 ? 14.435 9.618 -0.018 1.00 86.31 92 ALA A CA 1
ATOM 679 C C . ALA A 1 92 ? 15.693 9.012 0.653 1.00 86.31 92 ALA A C 1
ATOM 681 O O . ALA A 1 92 ? 16.790 9.528 0.483 1.00 86.31 92 ALA A O 1
ATOM 682 N N . ASP A 1 93 ? 15.545 7.899 1.383 1.00 85.62 93 ASP A N 1
ATOM 683 C CA . ASP A 1 93 ? 16.661 7.151 1.995 1.00 85.62 93 ASP A CA 1
ATOM 684 C C . ASP A 1 93 ? 17.378 6.184 1.026 1.00 85.62 93 ASP A C 1
ATOM 686 O O . ASP A 1 93 ? 18.315 5.480 1.411 1.00 85.62 93 ASP A O 1
ATOM 690 N N . SER A 1 94 ? 16.914 6.075 -0.220 1.00 86.00 94 SER A N 1
ATOM 691 C CA . SER A 1 94 ? 17.519 5.221 -1.244 1.00 86.00 94 SER A CA 1
ATOM 692 C C . SER A 1 94 ? 18.701 5.923 -1.919 1.00 86.00 94 SER A C 1
ATOM 694 O O . SER A 1 94 ? 18.851 7.140 -1.878 1.00 86.00 94 SER A O 1
ATOM 696 N N . THR A 1 95 ? 19.556 5.161 -2.602 1.00 81.62 95 THR A N 1
ATOM 697 C CA . THR A 1 95 ? 20.579 5.753 -3.477 1.00 81.62 95 THR A CA 1
ATOM 698 C C . THR A 1 95 ? 19.914 6.526 -4.618 1.00 81.62 95 THR A C 1
ATOM 700 O O . THR A 1 95 ? 19.150 5.921 -5.371 1.00 81.62 95 THR A O 1
ATOM 703 N N . ALA A 1 96 ? 20.234 7.815 -4.774 1.00 78.94 96 ALA A N 1
ATOM 704 C CA . ALA A 1 96 ? 19.662 8.688 -5.804 1.00 78.94 96 ALA A CA 1
ATOM 705 C C . ALA A 1 96 ? 19.681 8.068 -7.210 1.00 78.94 96 ALA A C 1
ATOM 707 O O . ALA A 1 96 ? 20.541 7.246 -7.545 1.00 78.94 96 ALA A O 1
ATOM 708 N N . ALA A 1 97 ? 18.710 8.452 -8.029 1.00 72.44 97 ALA A N 1
ATOM 709 C CA . ALA A 1 97 ? 18.682 8.157 -9.448 1.00 72.44 97 ALA A CA 1
ATOM 710 C C . ALA A 1 97 ? 19.861 8.729 -10.211 1.00 72.44 97 ALA A C 1
ATOM 712 O O . ALA A 1 97 ? 20.563 9.626 -9.745 1.00 72.44 97 ALA A O 1
ATOM 713 N N . ALA A 1 98 ? 20.101 8.156 -11.391 1.00 68.94 98 ALA A N 1
ATOM 714 C CA . ALA A 1 98 ? 21.168 8.618 -12.267 1.00 68.94 98 ALA A CA 1
ATOM 715 C C . ALA A 1 98 ? 20.944 10.077 -12.713 1.00 68.94 98 ALA A C 1
ATOM 717 O O . ALA A 1 98 ? 21.913 10.781 -12.986 1.00 68.94 98 ALA A O 1
ATOM 718 N N . ASP A 1 99 ? 19.689 10.536 -12.740 1.00 65.06 99 ASP A N 1
ATOM 719 C CA . ASP A 1 99 ? 19.295 11.930 -12.980 1.00 65.06 99 ASP A CA 1
ATOM 720 C C . ASP A 1 99 ? 19.314 12.815 -11.713 1.00 65.06 99 ASP A C 1
ATOM 722 O O . ASP A 1 99 ? 19.121 14.028 -11.803 1.00 65.06 99 ASP A O 1
ATOM 726 N N . GLY A 1 100 ? 19.618 12.239 -10.545 1.00 70.31 100 GLY A N 1
ATOM 727 C CA . GLY A 1 100 ? 19.690 12.922 -9.255 1.00 70.31 100 GLY A CA 1
ATOM 728 C C . GLY A 1 100 ? 18.375 12.982 -8.473 1.00 70.31 100 GLY A C 1
ATOM 729 O O . GLY A 1 100 ? 18.392 13.493 -7.351 1.00 70.31 100 GLY A O 1
ATOM 730 N N . ASP A 1 101 ? 17.266 12.458 -9.004 1.00 70.00 101 ASP A N 1
ATOM 731 C CA . ASP A 1 101 ? 16.011 12.362 -8.258 1.00 70.00 101 ASP A CA 1
ATOM 732 C C . ASP A 1 101 ? 16.133 11.344 -7.110 1.00 70.00 101 ASP A C 1
ATOM 734 O O . ASP A 1 101 ? 16.702 10.259 -7.258 1.00 70.00 101 ASP A O 1
ATOM 738 N N . GLN A 1 102 ? 15.631 11.699 -5.930 1.00 70.12 102 GLN A N 1
ATOM 739 C CA . GLN A 1 102 ? 15.642 10.822 -4.754 1.00 70.12 102 GLN A CA 1
ATOM 740 C C . GLN A 1 102 ? 14.267 10.221 -4.457 1.00 70.12 102 GLN A C 1
ATOM 742 O O . GLN A 1 102 ? 14.166 9.392 -3.556 1.00 70.12 102 GLN A O 1
ATOM 747 N N . GLY A 1 103 ? 13.227 10.581 -5.218 1.00 67.56 103 GLY A N 1
ATOM 748 C CA . GLY A 1 103 ? 11.857 10.193 -4.901 1.00 67.56 103 GLY A CA 1
ATOM 749 C C . GLY A 1 103 ? 11.420 10.694 -3.515 1.00 67.56 103 GLY A C 1
ATOM 750 O O . GLY A 1 103 ? 12.194 11.241 -2.724 1.00 67.56 103 GLY A O 1
ATOM 751 N N . GLY A 1 104 ? 10.142 10.551 -3.189 1.00 68.25 104 GLY A N 1
ATOM 752 C CA . GLY A 1 104 ? 9.615 11.047 -1.921 1.00 68.25 104 GLY A CA 1
ATOM 753 C C . GLY A 1 104 ? 8.123 10.798 -1.791 1.00 68.25 104 GLY A C 1
ATOM 754 O O . GLY A 1 104 ? 7.394 10.802 -2.769 1.00 68.25 104 GLY A O 1
ATOM 755 N N . SER A 1 105 ? 7.644 10.517 -0.583 1.00 75.88 105 SER A N 1
ATOM 756 C CA . SER A 1 105 ? 6.195 10.478 -0.367 1.00 75.88 105 SER A CA 1
ATOM 757 C C . SER A 1 105 ? 5.613 11.882 -0.550 1.00 75.88 105 SER A C 1
ATOM 759 O O . SER A 1 105 ? 6.250 12.858 -0.157 1.00 75.88 105 SER A O 1
ATOM 761 N N . GLY A 1 106 ? 4.406 11.973 -1.098 1.00 81.31 106 GLY A N 1
ATOM 762 C CA . GLY A 1 106 ? 3.674 13.228 -1.258 1.00 81.31 106 GLY A CA 1
ATOM 763 C C . GLY A 1 106 ? 4.116 14.068 -2.458 1.00 81.31 106 GLY A C 1
ATOM 764 O O . GLY A 1 106 ? 4.078 15.296 -2.429 1.00 81.31 106 GLY A O 1
ATOM 765 N N . THR A 1 107 ? 4.581 13.408 -3.520 1.00 86.00 107 THR A N 1
ATOM 766 C CA . THR A 1 107 ? 4.812 14.024 -4.834 1.00 86.00 107 THR A CA 1
ATOM 767 C C . THR A 1 107 ? 3.935 13.354 -5.881 1.00 86.00 107 THR A C 1
ATOM 769 O O . THR A 1 107 ? 3.489 12.221 -5.713 1.00 86.00 107 THR A O 1
ATOM 772 N N . ASN A 1 108 ? 3.661 14.071 -6.964 1.00 88.31 108 ASN A N 1
ATOM 773 C CA . ASN A 1 108 ? 2.947 13.554 -8.124 1.00 88.31 108 ASN A CA 1
ATOM 774 C C . ASN A 1 108 ? 3.862 12.780 -9.088 1.00 88.31 108 ASN A C 1
ATOM 776 O O . AS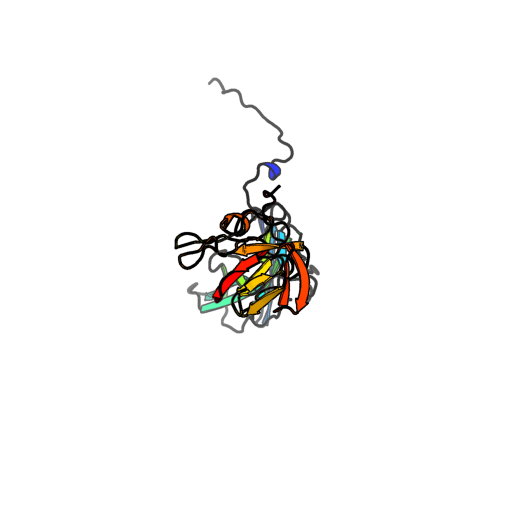N A 1 108 ? 3.384 12.247 -10.083 1.00 88.31 108 ASN A O 1
ATOM 780 N N . THR A 1 109 ? 5.163 12.696 -8.803 1.00 90.25 109 THR A N 1
ATOM 781 C CA . THR A 1 109 ? 6.133 11.911 -9.574 1.00 90.25 109 THR A CA 1
ATOM 782 C C . THR A 1 109 ? 6.714 10.791 -8.718 1.00 90.25 109 THR A C 1
ATOM 784 O O . THR A 1 109 ? 7.302 11.046 -7.671 1.00 90.25 109 THR A O 1
ATOM 787 N N . LEU A 1 110 ? 6.563 9.542 -9.160 1.00 91.69 110 LEU A N 1
ATOM 788 C CA . LEU A 1 110 ? 7.029 8.352 -8.452 1.00 91.69 110 LEU A CA 1
ATOM 789 C C . LEU A 1 110 ? 8.067 7.631 -9.304 1.00 91.69 110 LEU A C 1
ATOM 791 O O . LEU A 1 110 ? 7.765 7.157 -10.400 1.00 91.69 110 LEU A O 1
ATOM 795 N N . THR A 1 111 ? 9.269 7.482 -8.761 1.00 93.69 111 THR A N 1
ATOM 796 C CA . THR A 1 111 ? 10.379 6.816 -9.447 1.00 93.69 111 THR A CA 1
ATOM 797 C C . THR A 1 111 ? 10.506 5.370 -8.966 1.00 93.69 111 THR A C 1
ATOM 799 O O . THR A 1 111 ? 10.670 5.110 -7.774 1.00 93.69 111 THR A O 1
ATOM 802 N N . PHE A 1 112 ? 10.436 4.407 -9.886 1.00 94.50 112 PHE A N 1
ATOM 803 C CA . PHE A 1 112 ? 10.641 2.979 -9.627 1.00 94.50 112 PHE A CA 1
ATOM 804 C C . PHE A 1 112 ? 11.912 2.499 -10.321 1.00 94.50 112 PHE A C 1
ATOM 806 O O . PHE A 1 112 ? 12.009 2.529 -11.546 1.00 94.50 112 PHE A O 1
ATOM 813 N N . ARG A 1 113 ? 12.867 1.986 -9.541 1.00 94.81 113 ARG A N 1
ATOM 814 C CA . ARG A 1 113 ? 14.165 1.529 -10.046 1.00 94.81 113 ARG A CA 1
ATOM 815 C C . ARG A 1 113 ? 14.251 0.017 -10.156 1.00 94.81 113 ARG A C 1
ATOM 817 O O . ARG A 1 113 ? 14.118 -0.694 -9.154 1.00 94.81 113 ARG A O 1
ATOM 824 N N . GLY A 1 114 ? 14.588 -0.466 -11.347 1.00 94.81 114 GLY A N 1
ATOM 825 C CA . GLY A 1 114 ? 14.986 -1.849 -11.597 1.00 94.81 114 GLY A CA 1
ATOM 826 C C . GLY A 1 114 ? 16.506 -2.031 -11.632 1.00 94.81 114 GLY A C 1
ATOM 827 O O . GLY A 1 114 ? 17.260 -1.089 -11.870 1.00 94.81 114 GLY A O 1
ATOM 828 N N . THR A 1 115 ? 16.950 -3.272 -11.426 1.00 94.50 115 THR A N 1
ATOM 829 C CA . THR A 1 115 ? 18.319 -3.727 -11.722 1.00 94.50 115 THR A CA 1
ATOM 830 C C . THR A 1 115 ? 18.233 -4.911 -12.662 1.00 94.50 115 THR A C 1
ATOM 832 O O . THR A 1 115 ? 17.518 -5.874 -12.368 1.00 94.50 115 THR A O 1
ATOM 835 N N . LEU A 1 116 ? 18.969 -4.854 -13.768 1.00 93.12 116 LEU A N 1
ATOM 836 C CA . LEU A 1 116 ? 19.040 -5.960 -14.709 1.00 93.12 116 LEU A CA 1
ATOM 837 C C . LEU A 1 116 ? 19.810 -7.143 -14.127 1.00 93.12 116 LEU A C 1
ATOM 839 O O . LEU A 1 116 ? 20.911 -7.001 -13.602 1.00 93.12 116 LEU A O 1
ATOM 843 N N . GLN A 1 117 ? 19.225 -8.327 -14.251 1.00 90.50 117 GLN A N 1
ATOM 844 C CA . GLN A 1 117 ? 19.906 -9.593 -14.006 1.00 90.50 117 GLN A CA 1
ATOM 845 C C . GLN A 1 117 ? 20.624 -10.025 -15.288 1.00 90.50 117 GLN A C 1
ATOM 847 O O . GLN A 1 117 ? 20.155 -9.697 -16.377 1.00 90.50 117 GLN A O 1
ATOM 852 N N . SER A 1 118 ? 21.716 -10.782 -15.164 1.00 90.50 118 SER A N 1
ATOM 853 C CA . SER A 1 118 ? 22.385 -11.361 -16.332 1.00 90.50 118 SER A CA 1
ATOM 854 C C . SER A 1 118 ? 21.463 -12.312 -17.084 1.00 90.50 118 SER A C 1
ATOM 856 O O . SER A 1 118 ? 20.941 -13.264 -16.497 1.00 90.50 118 SER A O 1
ATOM 858 N N . ALA A 1 119 ? 21.269 -12.038 -18.370 1.00 88.56 119 ALA A N 1
ATOM 859 C CA . ALA A 1 119 ? 20.422 -12.797 -19.279 1.00 88.56 119 ALA A CA 1
ATOM 860 C C . ALA A 1 119 ? 20.823 -12.509 -20.735 1.00 88.56 119 ALA A C 1
ATOM 862 O O . ALA A 1 119 ? 21.574 -11.572 -20.996 1.00 88.56 119 ALA A O 1
ATOM 863 N N . ASP A 1 120 ? 20.287 -13.290 -21.674 1.00 91.38 120 ASP A N 1
ATOM 864 C CA . ASP A 1 120 ? 20.425 -13.001 -23.101 1.00 91.38 120 ASP A CA 1
ATOM 865 C C . ASP A 1 120 ? 19.752 -11.661 -23.475 1.00 91.38 120 ASP A C 1
ATOM 867 O O . ASP A 1 120 ? 18.919 -11.107 -22.734 1.00 91.38 120 ASP A O 1
ATOM 871 N N . ASP A 1 121 ? 20.136 -11.135 -24.641 1.00 90.31 121 ASP A N 1
ATOM 872 C CA . ASP A 1 121 ? 19.611 -9.882 -25.181 1.00 90.31 121 ASP A CA 1
ATOM 873 C C . ASP A 1 121 ? 18.090 -9.950 -25.380 1.00 90.31 121 ASP A C 1
ATOM 875 O O . ASP A 1 121 ? 17.536 -10.916 -25.917 1.00 90.31 121 ASP A O 1
ATOM 879 N N . GLY A 1 122 ? 17.405 -8.878 -24.985 1.00 92.50 122 GLY A N 1
ATOM 880 C CA . GLY A 1 122 ? 15.951 -8.829 -25.005 1.00 92.50 122 GLY A CA 1
ATOM 881 C C . GLY A 1 122 ? 15.381 -7.461 -24.663 1.00 92.50 122 GLY A C 1
ATOM 882 O O . GLY A 1 122 ? 16.092 -6.455 -24.603 1.00 92.50 122 GLY A O 1
ATOM 883 N N . TYR A 1 123 ? 14.076 -7.442 -24.426 1.00 93.94 123 TYR A N 1
ATOM 884 C CA . TYR A 1 123 ? 13.298 -6.245 -24.122 1.00 93.94 123 TYR A CA 1
ATOM 885 C C . TYR A 1 123 ? 12.678 -6.334 -22.729 1.00 93.94 123 TYR A C 1
ATOM 887 O O . TYR A 1 123 ? 12.554 -7.414 -22.158 1.00 93.94 123 TYR A O 1
ATOM 895 N N . LEU A 1 124 ? 12.275 -5.188 -22.184 1.00 95.00 124 LEU A N 1
ATOM 896 C CA . LEU A 1 124 ? 11.465 -5.118 -20.971 1.00 95.00 124 LEU A CA 1
ATOM 897 C C . LEU A 1 124 ? 10.037 -4.724 -21.345 1.00 95.00 124 LEU A C 1
ATOM 899 O O . LEU A 1 124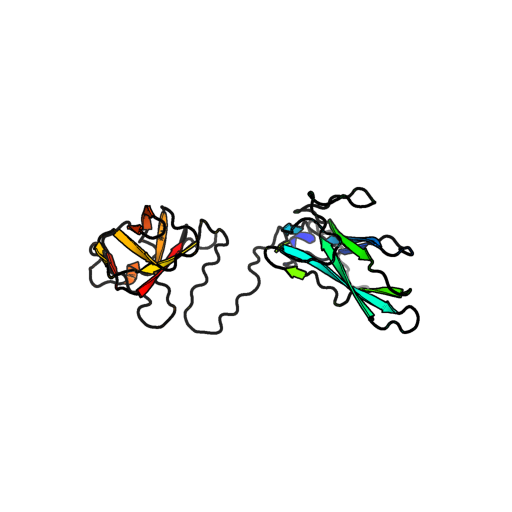 ? 9.842 -3.748 -22.069 1.00 95.00 124 LEU A O 1
ATOM 903 N N . GLY A 1 125 ? 9.053 -5.466 -20.844 1.00 93.94 125 GLY A N 1
ATOM 904 C CA . GLY A 1 125 ? 7.631 -5.158 -20.996 1.00 93.94 125 GLY A CA 1
ATOM 905 C C . GLY A 1 125 ? 6.916 -5.175 -19.651 1.00 93.94 125 GLY A C 1
ATOM 906 O O . GLY A 1 125 ? 7.348 -5.867 -18.739 1.00 93.94 125 GLY A O 1
ATOM 907 N N . PHE A 1 126 ? 5.828 -4.419 -19.499 1.00 94.62 126 PHE A N 1
ATOM 908 C CA . PHE A 1 126 ? 4.991 -4.531 -18.300 1.00 94.62 126 PHE A CA 1
ATOM 909 C C . PHE A 1 126 ? 4.331 -5.907 -18.248 1.00 94.62 126 PHE A C 1
ATOM 911 O O . PHE A 1 126 ? 3.695 -6.302 -19.222 1.00 94.62 126 PHE A O 1
ATOM 918 N N . THR A 1 127 ? 4.434 -6.590 -17.106 1.00 95.94 127 THR A N 1
ATOM 919 C CA . THR A 1 127 ? 3.761 -7.880 -16.902 1.00 95.94 127 THR A CA 1
ATOM 920 C C . THR A 1 127 ? 2.237 -7.708 -16.915 1.00 95.94 127 THR A C 1
ATOM 922 O O . THR A 1 127 ? 1.523 -8.466 -17.566 1.00 95.94 127 THR A O 1
ATOM 925 N N . ASP A 1 128 ? 1.720 -6.691 -16.216 1.00 92.06 128 ASP A N 1
ATOM 926 C CA . ASP A 1 128 ? 0.271 -6.456 -16.090 1.00 92.06 128 ASP A CA 1
ATOM 927 C C . ASP A 1 128 ? -0.141 -4.994 -15.830 1.00 92.06 128 ASP A C 1
ATOM 929 O O . ASP A 1 128 ? -1.331 -4.700 -15.731 1.00 92.06 128 ASP A O 1
ATOM 933 N N . GLY A 1 129 ? 0.820 -4.070 -15.733 1.00 86.00 129 GLY A N 1
ATOM 934 C CA . GLY A 1 129 ? 0.555 -2.648 -15.497 1.00 86.00 129 GLY A CA 1
ATOM 935 C C . GLY A 1 129 ? 0.206 -2.284 -14.049 1.00 86.00 129 GLY A C 1
ATOM 936 O O . GLY A 1 129 ? -0.215 -1.155 -13.807 1.00 86.00 129 GLY A O 1
ATOM 937 N N . ASN A 1 130 ? 0.386 -3.196 -13.086 1.00 90.44 130 ASN A N 1
ATOM 938 C CA . ASN A 1 130 ? 0.092 -2.934 -11.678 1.00 90.44 130 ASN A CA 1
ATOM 939 C C . ASN A 1 130 ? 1.296 -2.374 -10.905 1.00 90.44 130 ASN A C 1
ATOM 941 O O . ASN A 1 130 ? 2.455 -2.704 -11.173 1.00 90.44 130 ASN A O 1
ATOM 945 N N . ILE A 1 131 ? 0.993 -1.593 -9.862 1.00 92.19 131 ILE A N 1
ATOM 946 C CA . ILE A 1 131 ? 1.925 -1.299 -8.770 1.00 92.19 131 ILE A CA 1
ATOM 947 C C . ILE A 1 131 ? 1.526 -2.159 -7.573 1.00 92.19 131 ILE A C 1
ATOM 949 O O . ILE A 1 131 ? 0.403 -2.094 -7.077 1.00 92.19 131 ILE A O 1
ATOM 953 N N . TYR A 1 132 ? 2.464 -2.963 -7.103 1.00 94.19 132 TYR A N 1
ATOM 954 C CA . TYR A 1 132 ? 2.303 -3.866 -5.982 1.00 94.19 132 TYR A CA 1
ATOM 955 C C . TYR A 1 132 ? 2.830 -3.252 -4.695 1.00 94.19 132 TYR A C 1
ATOM 957 O O . TYR A 1 132 ? 3.837 -2.548 -4.703 1.00 94.19 132 TYR A O 1
ATOM 965 N N . THR A 1 133 ? 2.219 -3.608 -3.571 1.00 93.50 133 THR A N 1
ATOM 966 C CA . THR A 1 133 ? 2.798 -3.433 -2.239 1.00 93.50 133 THR A CA 1
ATOM 967 C C . THR A 1 133 ? 3.024 -4.796 -1.597 1.00 93.50 133 THR A C 1
ATOM 969 O O . THR A 1 133 ? 2.369 -5.787 -1.924 1.00 93.50 133 THR A O 1
ATOM 972 N N . ASN A 1 134 ? 4.001 -4.882 -0.702 1.00 91.06 134 ASN A N 1
ATOM 973 C CA . ASN A 1 134 ? 4.253 -6.084 0.081 1.00 91.06 134 ASN A CA 1
ATOM 974 C C . ASN A 1 134 ? 4.620 -5.707 1.514 1.00 91.06 134 ASN A C 1
ATOM 976 O O . ASN A 1 134 ? 5.355 -4.745 1.723 1.00 91.06 134 ASN A O 1
ATOM 980 N N . GLY A 1 135 ? 4.157 -6.489 2.489 1.00 89.06 135 GLY A N 1
ATOM 981 C CA . GLY A 1 135 ? 4.380 -6.228 3.910 1.00 89.06 135 GLY A CA 1
ATOM 982 C C . GLY A 1 135 ? 3.769 -4.897 4.349 1.00 89.06 135 GLY A C 1
ATOM 983 O O . GLY A 1 135 ? 2.591 -4.653 4.119 1.00 89.06 135 GLY A O 1
ATOM 984 N N . THR A 1 136 ? 4.573 -4.033 4.970 1.00 82.94 136 THR A N 1
ATOM 985 C CA . THR A 1 136 ? 4.120 -2.739 5.515 1.00 82.94 136 THR A CA 1
ATOM 986 C C . THR A 1 136 ? 4.042 -1.604 4.485 1.00 82.94 136 THR A C 1
ATOM 988 O O . THR A 1 136 ? 3.858 -0.453 4.875 1.00 82.94 136 THR A O 1
ATOM 991 N N . ALA A 1 137 ? 4.261 -1.876 3.194 1.00 86.62 137 ALA A N 1
ATOM 992 C CA . ALA A 1 137 ? 4.221 -0.834 2.171 1.00 86.62 137 ALA A CA 1
ATOM 993 C C . ALA A 1 137 ? 2.785 -0.403 1.841 1.00 86.62 137 ALA A C 1
ATOM 995 O O . ALA A 1 137 ? 1.891 -1.241 1.731 1.00 86.62 137 ALA A O 1
ATOM 996 N N . THR A 1 138 ? 2.579 0.895 1.622 1.00 87.44 138 THR A N 1
ATOM 997 C CA . THR A 1 138 ? 1.279 1.483 1.267 1.00 87.44 138 THR A CA 1
ATOM 998 C C . THR A 1 138 ? 1.444 2.528 0.167 1.00 87.44 138 THR A C 1
ATOM 1000 O O . THR A 1 138 ? 2.496 3.158 0.057 1.00 87.44 138 THR A O 1
ATOM 1003 N N . ILE A 1 139 ? 0.407 2.697 -0.652 1.00 85.69 139 ILE A N 1
ATOM 1004 C CA . ILE A 1 139 ? 0.289 3.750 -1.666 1.00 85.69 139 ILE A CA 1
ATOM 1005 C C . ILE A 1 139 ? -1.078 4.384 -1.453 1.00 85.69 139 ILE A C 1
ATOM 1007 O O . ILE A 1 139 ? -2.080 3.671 -1.394 1.00 85.69 139 ILE A O 1
ATOM 1011 N N . GLN A 1 140 ? -1.101 5.695 -1.278 1.00 83.06 140 GLN A N 1
ATOM 1012 C CA . GLN A 1 140 ? -2.286 6.457 -0.921 1.00 83.06 140 GLN A CA 1
ATOM 1013 C C . GLN A 1 140 ? -2.310 7.728 -1.752 1.00 83.06 140 GLN A C 1
ATOM 1015 O O . GLN A 1 140 ? -1.329 8.462 -1.803 1.00 83.06 140 GLN A O 1
ATOM 1020 N N . ASP A 1 141 ? -3.432 7.980 -2.400 1.00 78.50 141 ASP A N 1
ATOM 1021 C CA . ASP A 1 141 ? -3.745 9.298 -2.931 1.00 78.50 141 ASP A CA 1
ATOM 1022 C C . ASP A 1 141 ? -3.987 10.256 -1.745 1.00 78.50 141 ASP A C 1
ATOM 1024 O O . ASP A 1 141 ? -4.610 9.875 -0.752 1.00 78.50 141 ASP A O 1
ATOM 1028 N N . GLU A 1 142 ? -3.446 11.472 -1.812 1.00 68.44 142 GLU A N 1
ATOM 1029 C CA . GLU A 1 142 ? -3.558 12.472 -0.745 1.00 68.44 142 GLU A CA 1
ATOM 1030 C C . GLU A 1 142 ? -4.989 12.956 -0.481 1.00 68.44 142 GLU A C 1
ATOM 1032 O O . GLU A 1 142 ? -5.250 13.493 0.597 1.00 68.44 142 GLU A O 1
ATOM 1037 N N . GLN A 1 143 ? -5.908 12.777 -1.433 1.00 60.97 143 GLN A N 1
ATOM 1038 C CA . GLN A 1 143 ? -7.331 13.099 -1.278 1.00 60.97 143 GLN A CA 1
ATOM 1039 C C . GLN A 1 143 ? -8.197 11.862 -0.996 1.00 60.97 143 GLN A C 1
ATOM 1041 O O . GLN A 1 143 ? -9.419 11.969 -0.862 1.00 60.97 143 GLN A O 1
ATOM 1046 N N . SER A 1 144 ? -7.593 10.674 -0.928 1.00 54.62 144 SER A N 1
ATOM 1047 C CA . SER A 1 144 ? -8.316 9.421 -0.743 1.00 54.62 144 SER A CA 1
ATOM 1048 C C . SER A 1 144 ? -8.530 9.114 0.741 1.00 54.62 144 SER A C 1
ATOM 1050 O O . SER A 1 144 ? -7.607 8.692 1.434 1.00 54.62 144 SER A O 1
ATOM 1052 N N . ASP A 1 145 ? -9.790 9.145 1.186 1.00 54.75 145 ASP A N 1
ATOM 1053 C CA . ASP A 1 145 ? -10.271 8.569 2.463 1.00 54.75 145 ASP A CA 1
ATOM 1054 C C . ASP A 1 145 ? -10.255 7.014 2.472 1.00 54.75 145 ASP A C 1
ATOM 1056 O O . ASP A 1 145 ? -11.074 6.339 3.100 1.00 54.75 145 ASP A O 1
ATOM 1060 N N . GLY A 1 146 ? -9.377 6.401 1.680 1.00 52.09 146 GLY A N 1
ATOM 1061 C CA . GLY A 1 146 ? -9.516 5.023 1.223 1.00 52.09 146 GLY A CA 1
ATOM 1062 C C . GLY A 1 146 ? -9.018 3.967 2.205 1.00 52.09 146 GLY A C 1
ATOM 1063 O O . GLY A 1 146 ? -7.833 3.645 2.232 1.00 52.09 146 GLY A O 1
ATOM 1064 N N . ILE A 1 147 ? -9.950 3.297 2.885 1.00 53.50 147 ILE A N 1
ATOM 1065 C CA . ILE A 1 147 ? -9.752 1.933 3.395 1.00 53.50 147 ILE A CA 1
ATOM 1066 C C . ILE A 1 147 ? -10.138 0.955 2.282 1.00 53.50 147 ILE A C 1
ATOM 1068 O O . ILE A 1 147 ? -11.318 0.707 2.030 1.00 53.50 147 ILE A O 1
ATOM 1072 N N . ALA A 1 148 ? -9.146 0.403 1.582 1.00 48.56 148 ALA A N 1
ATOM 1073 C CA . ALA A 1 148 ? -9.376 -0.574 0.521 1.00 48.56 148 ALA A CA 1
ATOM 1074 C C . ALA A 1 148 ? -9.364 -2.013 1.070 1.00 48.56 148 ALA A C 1
ATOM 1076 O O . ALA A 1 148 ? -8.333 -2.510 1.513 1.00 48.56 148 ALA A O 1
ATOM 1077 N N . GLY A 1 149 ? -10.505 -2.705 0.957 1.00 52.28 149 GLY A N 1
ATOM 1078 C CA . GLY A 1 149 ? -10.584 -4.165 1.070 1.00 52.28 149 GLY A CA 1
ATOM 1079 C C . GLY A 1 149 ? -11.124 -4.707 2.391 1.00 52.28 149 GLY A C 1
ATOM 1080 O O . GLY A 1 149 ? -10.392 -5.347 3.137 1.00 52.28 149 GLY A O 1
ATOM 1081 N N . PHE A 1 150 ? -12.435 -4.580 2.615 1.00 56.53 150 PHE A N 1
ATOM 1082 C CA . PHE A 1 150 ? -13.121 -5.395 3.616 1.00 56.53 150 PHE A CA 1
ATOM 1083 C C . PHE A 1 150 ? -14.107 -6.363 2.950 1.00 56.53 150 PHE A C 1
ATOM 1085 O O . PHE A 1 150 ? -15.104 -5.942 2.365 1.00 56.53 150 PHE A O 1
ATOM 1092 N N . ARG A 1 151 ? -13.823 -7.672 3.004 1.00 47.69 151 ARG A N 1
ATOM 1093 C CA . ARG A 1 151 ? -14.807 -8.730 2.718 1.00 47.69 151 ARG A CA 1
ATOM 1094 C C . ARG A 1 151 ? -15.141 -9.415 4.032 1.00 47.69 151 ARG A C 1
ATOM 1096 O O . ARG A 1 151 ? -14.343 -10.202 4.531 1.00 47.69 151 ARG A O 1
ATOM 1103 N N . LEU A 1 152 ? -16.304 -9.087 4.583 1.00 52.09 152 LEU A N 1
ATOM 1104 C CA . LEU A 1 152 ? -16.850 -9.763 5.750 1.00 52.09 152 LEU A CA 1
ATOM 1105 C C . LEU A 1 152 ? -17.785 -10.874 5.255 1.00 52.09 152 LEU A C 1
ATOM 1107 O O . LEU A 1 152 ? -18.892 -10.608 4.799 1.00 52.09 152 LEU A O 1
ATOM 1111 N N . GLU A 1 153 ? -17.295 -12.112 5.255 1.00 53.81 153 GLU A N 1
ATOM 1112 C CA . GLU A 1 153 ? -18.020 -13.281 4.727 1.00 53.81 153 GLU A CA 1
ATOM 1113 C C . GLU A 1 153 ? -18.905 -13.974 5.788 1.00 53.81 153 GLU A C 1
ATOM 1115 O O . GLU A 1 153 ? -19.454 -15.037 5.507 1.00 53.81 153 GLU A O 1
ATOM 1120 N N . GLN A 1 154 ? -19.069 -13.405 6.995 1.00 45.81 154 GLN A N 1
ATOM 1121 C CA . GLN A 1 154 ? -19.983 -13.905 8.038 1.00 45.81 154 GLN A CA 1
ATOM 1122 C C . GLN A 1 154 ? -20.617 -12.779 8.882 1.00 45.81 154 GLN A C 1
ATOM 1124 O O . GLN A 1 154 ? -20.127 -11.655 8.925 1.00 45.81 154 GLN A O 1
ATOM 1129 N N . THR A 1 155 ? -21.756 -13.111 9.497 1.00 51.97 155 THR A N 1
ATOM 1130 C CA . THR A 1 155 ? -22.663 -12.271 10.300 1.00 51.97 155 THR A CA 1
ATOM 1131 C C . THR A 1 155 ? -22.001 -11.701 11.565 1.00 51.97 155 THR A C 1
ATOM 1133 O O . THR A 1 155 ? -21.472 -12.465 12.365 1.00 51.97 155 THR A O 1
ATOM 1136 N N . ASP A 1 156 ? -22.140 -10.384 11.753 1.00 53.28 156 ASP A N 1
ATOM 1137 C CA . ASP A 1 156 ? -22.008 -9.629 13.017 1.00 53.28 156 ASP A CA 1
ATOM 1138 C C . ASP A 1 156 ? -20.604 -9.241 13.551 1.00 53.28 156 ASP A C 1
ATOM 1140 O O . ASP A 1 156 ? -20.461 -8.981 14.747 1.00 53.28 156 ASP A O 1
ATOM 1144 N N . ASP A 1 157 ? -19.586 -9.077 12.695 1.00 56.62 157 ASP A N 1
ATOM 1145 C CA . ASP A 1 157 ? -18.310 -8.454 13.107 1.00 56.62 157 ASP A CA 1
ATOM 1146 C C . ASP A 1 157 ? -18.294 -6.928 12.876 1.00 56.62 157 ASP A C 1
ATOM 1148 O O . ASP A 1 157 ? -18.536 -6.432 11.771 1.00 56.62 157 ASP A O 1
ATOM 1152 N N . THR A 1 158 ? -17.947 -6.166 13.920 1.00 53.19 158 THR A N 1
ATOM 1153 C CA . THR A 1 158 ? -17.664 -4.725 13.827 1.00 53.19 158 THR A CA 1
ATOM 1154 C C . THR A 1 158 ? -16.250 -4.513 13.306 1.00 53.19 158 THR A C 1
ATOM 1156 O O . THR A 1 158 ? -15.277 -4.988 13.889 1.00 53.19 158 THR A O 1
ATOM 1159 N N . ILE A 1 159 ? -16.123 -3.737 12.234 1.00 63.78 159 ILE A N 1
ATOM 1160 C CA . ILE A 1 159 ? -14.830 -3.326 11.700 1.00 63.78 159 ILE A CA 1
ATOM 1161 C C . ILE A 1 159 ? -14.409 -2.049 12.415 1.00 63.78 159 ILE A C 1
ATOM 1163 O O . ILE A 1 159 ? -14.930 -0.972 12.124 1.00 63.78 159 ILE A O 1
ATOM 1167 N N . VAL A 1 160 ? -13.458 -2.151 13.339 1.00 58.56 160 VAL A N 1
ATOM 1168 C CA . VAL A 1 160 ? -12.801 -0.963 13.890 1.00 58.56 160 VAL A CA 1
ATOM 1169 C C . VAL A 1 160 ? -11.690 -0.558 12.928 1.00 58.56 160 VAL A C 1
ATOM 1171 O O . VAL A 1 160 ? -10.580 -1.085 12.940 1.00 58.56 160 VAL A O 1
ATOM 1174 N N . CYS A 1 161 ? -12.038 0.363 12.039 1.00 59.81 161 CYS A N 1
ATOM 1175 C CA . CYS A 1 161 ? -11.142 0.990 11.081 1.00 59.81 161 CYS A CA 1
ATOM 1176 C C . CYS A 1 161 ? -10.385 2.154 11.733 1.00 59.81 161 CYS A C 1
ATOM 1178 O O . CYS A 1 161 ? -10.581 3.309 11.367 1.00 59.81 161 CYS A O 1
ATOM 1180 N N . ASP A 1 162 ? -9.536 1.859 12.710 1.00 55.72 162 ASP A N 1
ATOM 1181 C CA . ASP A 1 162 ? -8.645 2.857 13.295 1.00 55.72 162 ASP A CA 1
ATOM 1182 C C . ASP A 1 162 ? -7.207 2.338 13.215 1.00 55.72 162 ASP A C 1
ATOM 1184 O O . ASP A 1 162 ? -6.755 1.505 14.001 1.00 55.72 162 ASP A O 1
ATOM 1188 N N . ALA A 1 163 ? -6.515 2.784 12.164 1.00 45.16 163 ALA A N 1
ATOM 1189 C CA . ALA A 1 163 ? -5.209 2.297 11.725 1.00 45.16 163 ALA A CA 1
ATOM 1190 C C . ALA A 1 163 ? -4.041 2.682 12.655 1.00 45.16 163 ALA A C 1
ATOM 1192 O O . ALA A 1 163 ? -2.880 2.423 12.331 1.00 45.16 163 ALA A O 1
ATOM 1193 N N . ASN A 1 164 ? -4.310 3.297 13.806 1.00 55.38 164 ASN A N 1
ATOM 1194 C CA . ASN A 1 164 ? -3.288 3.607 14.789 1.00 55.38 164 ASN A CA 1
ATOM 1195 C C . ASN A 1 164 ? -3.242 2.520 15.878 1.00 55.38 164 ASN A C 1
ATOM 1197 O O . ASN A 1 164 ? -4.194 2.324 16.629 1.00 55.38 164 ASN A O 1
ATOM 1201 N N . THR A 1 165 ? -2.092 1.854 16.031 1.00 51.31 165 THR A N 1
ATOM 1202 C CA . THR A 1 165 ? -1.849 0.821 17.064 1.00 51.31 165 THR A CA 1
ATOM 1203 C C . THR A 1 165 ? -1.967 1.332 18.507 1.00 51.31 165 THR A C 1
ATOM 1205 O O . THR A 1 165 ? -1.963 0.532 19.446 1.00 51.31 165 THR A O 1
ATOM 1208 N N . THR A 1 166 ? -2.054 2.654 18.694 1.00 57.50 166 THR A N 1
ATOM 1209 C CA . THR A 1 166 ? -2.344 3.300 19.986 1.00 57.50 166 THR A CA 1
ATOM 1210 C C . THR A 1 166 ? -3.811 3.692 20.161 1.00 57.50 166 THR A C 1
ATOM 1212 O O . THR A 1 166 ? -4.235 3.963 21.283 1.00 57.50 166 THR A O 1
ATOM 1215 N N . SER A 1 167 ? -4.597 3.687 19.085 1.00 69.75 167 SER A N 1
ATOM 1216 C CA . SER A 1 167 ? -6.017 4.018 19.128 1.00 69.75 167 SER A CA 1
ATOM 1217 C C . SER A 1 167 ? -6.923 2.788 19.168 1.00 69.75 167 SER A C 1
ATOM 1219 O O . SER A 1 167 ? -8.068 2.919 19.581 1.00 69.75 167 SER A O 1
ATOM 1221 N N . SER A 1 168 ? -6.425 1.600 18.805 1.00 78.62 168 SER A N 1
ATOM 1222 C CA . SER A 1 168 ? -7.176 0.341 18.894 1.00 78.62 168 SER A CA 1
ATOM 1223 C C . SER A 1 168 ? -6.395 -0.770 19.590 1.00 78.62 168 SER A C 1
ATOM 1225 O O . SER A 1 168 ? -5.219 -1.003 19.299 1.00 78.62 168 SER A O 1
ATOM 1227 N N . ALA A 1 169 ? -7.071 -1.486 20.483 1.00 87.50 169 ALA A N 1
ATOM 1228 C CA . ALA A 1 169 ? -6.590 -2.708 21.111 1.00 87.50 169 ALA A CA 1
ATOM 1229 C C . ALA A 1 169 ? -7.740 -3.708 21.320 1.00 87.50 169 ALA A C 1
ATOM 1231 O O . ALA A 1 169 ? -8.915 -3.356 21.238 1.00 87.50 169 ALA A O 1
ATOM 1232 N N . SER A 1 170 ? -7.407 -4.962 21.609 1.00 88.94 170 SER A N 1
ATOM 1233 C CA . SER A 1 170 ? -8.382 -5.964 22.051 1.00 88.94 170 SER A CA 1
ATOM 1234 C C . SER A 1 170 ? -7.741 -6.963 22.996 1.00 88.94 170 SER A C 1
ATOM 1236 O O . SER A 1 170 ? -6.521 -7.124 22.998 1.00 88.94 170 SER A O 1
ATOM 1238 N N . GLY A 1 171 ? -8.564 -7.642 23.783 1.00 91.06 171 GLY A N 1
ATOM 1239 C CA . GLY A 1 171 ? -8.146 -8.731 24.657 1.00 91.06 171 GLY A CA 1
ATOM 1240 C C . GLY A 1 171 ? -9.350 -9.533 25.123 1.00 91.06 171 GLY A C 1
ATOM 1241 O O . GLY A 1 171 ? -10.487 -9.084 25.004 1.00 91.06 171 GLY A O 1
ATOM 1242 N N . THR A 1 172 ? -9.104 -10.717 25.659 1.00 92.69 172 THR A N 1
ATOM 1243 C CA . THR A 1 172 ? -10.148 -11.592 26.203 1.00 92.69 172 THR A CA 1
ATOM 1244 C C . THR A 1 172 ? -10.099 -11.523 27.721 1.00 92.69 172 THR A C 1
ATOM 1246 O O . THR A 1 172 ? -9.003 -11.594 28.271 1.00 92.69 172 THR A O 1
ATOM 1249 N N . THR A 1 173 ? -11.231 -11.352 28.413 1.00 94.12 173 THR A N 1
ATOM 1250 C CA . THR A 1 173 ? -11.255 -11.365 29.886 1.00 94.12 173 THR A CA 1
ATOM 1251 C C . THR A 1 173 ? -10.585 -12.634 30.412 1.00 94.12 173 THR A C 1
ATOM 1253 O O . THR A 1 173 ? -10.882 -13.728 29.953 1.00 94.12 173 THR A O 1
ATOM 1256 N N . ASN A 1 174 ? -9.635 -12.462 31.336 1.00 95.31 174 ASN A N 1
ATOM 1257 C CA . ASN A 1 174 ? -8.903 -13.543 31.996 1.00 95.31 174 ASN A CA 1
ATOM 1258 C C . ASN A 1 174 ? -9.449 -13.686 33.419 1.00 95.31 174 ASN A C 1
ATOM 1260 O O . ASN A 1 174 ? -8.902 -13.125 34.377 1.00 95.31 174 ASN A O 1
ATOM 1264 N N . GLY A 1 175 ? -10.589 -14.360 33.517 1.00 93.56 175 GLY A N 1
ATOM 1265 C CA . GLY A 1 175 ? -11.414 -14.496 34.706 1.00 93.56 175 GLY A CA 1
ATOM 1266 C C . GLY A 1 175 ? -12.655 -13.602 34.686 1.00 93.56 175 GLY A C 1
ATOM 1267 O O . GLY A 1 175 ? -12.651 -12.476 34.186 1.00 93.56 175 GLY A O 1
ATOM 1268 N N . ALA A 1 176 ? -13.731 -14.100 35.299 1.00 93.19 176 ALA A N 1
ATOM 1269 C CA . ALA A 1 176 ? -14.950 -13.325 35.492 1.00 93.19 176 ALA A CA 1
ATOM 1270 C C . ALA A 1 176 ? -14.709 -12.122 36.420 1.00 93.19 176 ALA A C 1
ATOM 1272 O O . ALA A 1 176 ? -14.127 -12.247 37.502 1.00 93.19 176 ALA A O 1
ATOM 1273 N N . VAL A 1 177 ? -15.232 -10.966 36.024 1.00 94.75 177 VAL A N 1
ATOM 1274 C CA . VAL A 1 177 ? -15.266 -9.741 36.826 1.00 94.75 177 VAL A CA 1
ATOM 1275 C C . VAL A 1 177 ? -16.639 -9.654 37.481 1.00 94.75 177 VAL A C 1
ATOM 1277 O O . VAL A 1 177 ? -17.659 -9.823 36.819 1.00 94.75 177 VAL A O 1
ATOM 1280 N N . SER A 1 178 ? -16.681 -9.392 38.785 1.00 94.25 178 SER A N 1
ATOM 1281 C CA . SER A 1 178 ? -17.930 -9.273 39.541 1.00 94.25 178 SER A CA 1
ATOM 1282 C C . SER A 1 178 ? -17.927 -7.975 40.330 1.00 94.25 178 SER A C 1
ATOM 1284 O O . SER A 1 178 ? -17.185 -7.855 41.304 1.00 94.25 178 SER A O 1
ATOM 1286 N N . ASP A 1 179 ? -18.778 -7.035 39.924 1.00 94.75 179 ASP A N 1
ATOM 1287 C CA . ASP A 1 179 ? -18.986 -5.735 40.572 1.00 94.75 179 ASP A CA 1
ATOM 1288 C C . ASP A 1 179 ? -17.674 -4.988 40.903 1.00 94.75 179 ASP A C 1
ATOM 1290 O O . ASP A 1 179 ? -17.449 -4.513 42.021 1.00 94.75 179 ASP A O 1
ATOM 1294 N N . SER A 1 180 ? -16.772 -4.923 39.919 1.00 96.00 180 SER A N 1
ATOM 1295 C CA . SER A 1 180 ? -15.409 -4.395 40.059 1.00 96.00 180 SER A CA 1
ATOM 1296 C C . SER A 1 180 ? -15.057 -3.463 38.904 1.00 96.00 180 SER A C 1
ATOM 1298 O O . SER A 1 180 ? -15.565 -3.608 37.796 1.00 96.00 180 SER A O 1
ATOM 1300 N N . THR A 1 181 ? -14.168 -2.503 39.158 1.00 97.25 181 THR A N 1
ATOM 1301 C CA . THR A 1 181 ? -13.601 -1.634 38.118 1.00 97.25 181 THR A CA 1
ATOM 1302 C C . THR A 1 181 ? -12.314 -2.197 37.523 1.00 97.25 181 THR A C 1
ATOM 1304 O O . THR A 1 181 ? -11.856 -1.702 36.501 1.00 97.25 181 THR A O 1
ATOM 1307 N N . THR A 1 182 ? -11.693 -3.199 38.149 1.00 97.56 182 THR A N 1
ATOM 1308 C CA . THR A 1 182 ? -10.466 -3.819 37.637 1.00 97.56 182 THR A CA 1
ATOM 1309 C C . THR A 1 182 ? -10.805 -4.975 36.713 1.00 97.56 182 THR A C 1
ATOM 1311 O O . THR A 1 182 ? -11.516 -5.898 37.113 1.00 97.56 182 THR A O 1
ATOM 1314 N N . VAL A 1 183 ? -10.239 -4.936 35.510 1.00 97.56 183 VAL A N 1
ATOM 1315 C CA . VAL A 1 183 ? -10.372 -5.969 34.483 1.00 97.56 183 VAL A CA 1
ATOM 1316 C C . VAL A 1 183 ? -8.989 -6.527 34.169 1.00 97.56 183 VAL A C 1
ATOM 1318 O O . VAL A 1 183 ? -8.019 -5.774 34.038 1.00 97.56 183 VAL A O 1
ATOM 1321 N N . THR A 1 184 ? -8.897 -7.848 34.061 1.00 97.62 184 THR A N 1
ATOM 1322 C CA . THR A 1 184 ? -7.715 -8.565 33.577 1.00 97.62 184 THR A CA 1
ATOM 1323 C C . THR A 1 184 ? -8.023 -9.210 32.239 1.00 97.62 184 THR A C 1
ATOM 1325 O O . THR A 1 184 ? -9.128 -9.712 32.040 1.00 97.62 184 THR A O 1
ATOM 1328 N N . VAL A 1 185 ? -7.061 -9.185 31.320 1.00 96.69 185 VAL A N 1
ATOM 1329 C CA . VAL A 1 185 ? -7.221 -9.740 29.972 1.00 96.69 185 VAL A CA 1
ATOM 1330 C C . VAL A 1 185 ? -5.988 -10.509 29.518 1.00 96.69 185 VAL A C 1
ATOM 1332 O O . VAL A 1 185 ? -4.866 -10.167 29.893 1.00 96.69 185 VAL A O 1
ATOM 1335 N N . ASP A 1 186 ? -6.213 -11.495 28.657 1.00 95.00 186 ASP A N 1
ATOM 1336 C CA . ASP A 1 186 ? -5.201 -12.243 27.917 1.00 95.00 186 ASP A CA 1
ATOM 1337 C C . ASP A 1 186 ? -5.300 -11.950 26.409 1.00 95.00 186 ASP A C 1
ATOM 1339 O O . ASP A 1 186 ? -6.209 -11.261 25.941 1.00 95.00 186 ASP A O 1
ATOM 1343 N N . GLY A 1 187 ? -4.333 -12.454 25.632 1.00 90.00 187 GLY A N 1
ATOM 1344 C CA . GLY A 1 187 ? -4.378 -12.386 24.164 1.00 90.00 187 GLY A CA 1
ATOM 1345 C C . GLY A 1 187 ? -4.309 -10.969 23.585 1.00 90.00 187 GLY A C 1
ATOM 1346 O O . GLY A 1 187 ? -4.820 -10.732 22.495 1.00 90.00 187 GLY A O 1
ATOM 1347 N N . VAL A 1 188 ? -3.698 -10.031 24.314 1.00 90.69 188 VAL A N 1
ATOM 1348 C CA . VAL A 1 188 ? -3.729 -8.599 23.990 1.00 90.69 188 VAL A CA 1
ATOM 1349 C C . VAL A 1 188 ? -3.105 -8.318 22.626 1.00 90.69 188 VAL A C 1
ATOM 1351 O O . VAL A 1 188 ? -1.945 -8.653 22.376 1.00 90.69 188 VAL A O 1
ATOM 1354 N N . SER A 1 189 ? -3.860 -7.632 21.774 1.00 85.81 189 SER A N 1
ATOM 1355 C CA . SER A 1 189 ? -3.358 -7.005 20.553 1.00 85.81 189 SER A CA 1
ATOM 1356 C C . SER A 1 189 ? -3.479 -5.489 20.648 1.00 85.81 189 SER A C 1
ATOM 1358 O O . SER A 1 189 ? -4.445 -4.983 21.215 1.00 85.81 189 SER A O 1
ATOM 1360 N N . GLY A 1 190 ? -2.535 -4.760 20.050 1.00 85.94 190 GLY A N 1
ATOM 1361 C CA . GLY A 1 190 ? -2.474 -3.299 20.163 1.00 85.94 190 GLY A CA 1
ATOM 1362 C C . GLY A 1 190 ? -1.994 -2.829 21.540 1.00 85.94 190 GLY A C 1
ATOM 1363 O O . GLY A 1 190 ? -1.458 -3.612 22.324 1.00 85.94 190 GLY A O 1
ATOM 1364 N N . THR A 1 191 ? -2.145 -1.531 21.813 1.00 90.19 191 THR A N 1
ATOM 1365 C CA . THR A 1 191 ? -1.805 -0.928 23.114 1.00 90.19 191 THR A CA 1
ATOM 1366 C C . THR A 1 191 ? -3.072 -0.513 23.852 1.00 90.19 191 THR A C 1
ATOM 1368 O O . THR A 1 191 ? -3.821 0.334 23.366 1.00 90.19 191 THR A O 1
ATOM 1371 N N . ILE A 1 192 ? -3.283 -1.057 25.051 1.00 92.25 192 ILE A N 1
ATOM 1372 C CA . ILE A 1 192 ? -4.318 -0.599 25.978 1.00 92.25 192 ILE A CA 1
ATOM 1373 C C . ILE A 1 192 ? -3.861 0.713 26.621 1.00 92.25 192 ILE A C 1
ATOM 1375 O O . ILE A 1 192 ? -2.753 0.803 27.166 1.00 92.25 192 ILE A O 1
ATOM 1379 N N . ALA A 1 193 ? -4.718 1.729 26.558 1.00 92.19 193 ALA A N 1
ATOM 1380 C CA . ALA A 1 193 ? -4.448 3.090 27.002 1.00 92.19 193 ALA A CA 1
ATOM 1381 C C . ALA A 1 193 ? -5.655 3.703 27.731 1.00 92.19 193 ALA A C 1
ATOM 1383 O O . ALA A 1 193 ? -6.800 3.290 27.560 1.00 92.19 193 ALA A O 1
ATOM 1384 N N . VAL A 1 194 ? -5.391 4.726 28.546 1.00 93.19 194 VAL A N 1
ATOM 1385 C CA . VAL A 1 194 ? -6.451 5.522 29.185 1.00 93.19 194 VAL A CA 1
ATOM 1386 C C . VAL A 1 194 ? -7.314 6.238 28.141 1.00 93.19 194 VAL A C 1
ATOM 1388 O O . VAL A 1 194 ? -6.833 6.581 27.062 1.00 93.19 194 VAL A O 1
ATOM 1391 N N . ASN A 1 195 ? -8.572 6.504 28.489 1.00 91.19 195 ASN A N 1
ATOM 1392 C CA . ASN A 1 195 ? -9.617 7.102 27.649 1.00 91.19 195 ASN A CA 1
ATOM 1393 C C . ASN A 1 195 ? -10.076 6.250 26.454 1.00 91.19 195 ASN A C 1
ATOM 1395 O O . ASN A 1 195 ? -10.902 6.716 25.671 1.00 91.19 195 ASN A O 1
ATOM 1399 N N . GLN A 1 196 ? -9.589 5.016 26.303 1.00 90.88 196 GLN A N 1
ATOM 1400 C CA . GLN A 1 196 ? -10.190 4.081 25.356 1.00 90.88 196 GLN A CA 1
ATOM 1401 C C . GLN A 1 196 ? -11.584 3.677 25.844 1.00 90.88 196 GLN A C 1
ATOM 1403 O O . GLN A 1 196 ? -11.778 3.379 27.025 1.00 90.88 196 GLN A O 1
ATOM 1408 N N . VAL A 1 197 ? -12.538 3.669 24.921 1.00 91.44 197 VAL A N 1
ATOM 1409 C CA . VAL A 1 197 ? -13.874 3.101 25.095 1.00 91.44 197 VAL A CA 1
ATOM 1410 C C . VAL A 1 197 ? -13.767 1.582 25.083 1.00 91.44 197 VAL A C 1
ATOM 1412 O O . VAL A 1 197 ? -13.039 1.031 24.260 1.00 91.44 197 VAL A O 1
ATOM 1415 N N . VAL A 1 198 ? -14.498 0.922 25.976 1.00 91.62 198 VAL A N 1
ATOM 1416 C CA . VAL A 1 198 ? -14.568 -0.535 26.101 1.00 91.62 198 VAL A CA 1
ATOM 1417 C C . VAL A 1 198 ? -15.898 -1.026 25.536 1.00 91.62 198 VAL A C 1
ATOM 1419 O O . VAL A 1 198 ? -16.957 -0.597 25.985 1.00 91.62 198 VAL A O 1
ATOM 1422 N N . THR A 1 199 ? -15.850 -1.959 24.589 1.00 89.81 199 THR A N 1
ATOM 1423 C CA . THR A 1 199 ? -17.037 -2.650 24.055 1.00 89.81 199 THR A CA 1
ATOM 1424 C C . THR A 1 199 ? -16.800 -4.155 23.979 1.00 89.81 199 THR A C 1
ATOM 1426 O O . THR A 1 199 ? -15.665 -4.618 24.085 1.00 89.81 199 THR A O 1
ATOM 1429 N N . VAL A 1 200 ? -17.863 -4.941 23.820 1.00 88.00 200 VAL A N 1
ATOM 1430 C CA . VAL A 1 200 ? -17.759 -6.393 23.598 1.00 88.00 200 VAL A CA 1
ATOM 1431 C C . VAL A 1 200 ? -17.752 -6.680 22.100 1.00 88.00 200 VAL A C 1
ATOM 1433 O O . VAL A 1 200 ? -18.563 -6.125 21.358 1.00 88.00 200 VAL A O 1
ATOM 1436 N N . SER A 1 201 ? -16.860 -7.559 21.634 1.00 75.75 201 SER A N 1
ATOM 1437 C CA . SER A 1 201 ? -16.897 -7.988 20.235 1.00 75.75 201 SER A CA 1
ATOM 1438 C C . SER A 1 201 ? -18.145 -8.843 19.996 1.00 75.75 201 SER A C 1
ATOM 1440 O O . SER A 1 201 ? -18.346 -9.837 20.692 1.00 75.75 201 SER A O 1
ATOM 1442 N N . GLY A 1 202 ? -18.961 -8.503 18.996 1.00 64.69 202 GLY A N 1
ATOM 1443 C CA . GLY A 1 202 ? -20.143 -9.291 18.615 1.00 64.69 202 GLY A CA 1
ATOM 1444 C C . GLY A 1 202 ? -19.839 -10.690 18.050 1.00 64.69 202 GLY A C 1
ATOM 1445 O O . GLY A 1 202 ? -20.757 -11.495 17.890 1.00 64.69 202 GLY A O 1
ATOM 1446 N N . ALA A 1 203 ? -18.567 -10.998 17.781 1.00 50.53 203 ALA A N 1
ATOM 1447 C CA . ALA A 1 203 ? -18.104 -12.242 17.178 1.00 50.53 203 ALA A CA 1
ATOM 1448 C C . ALA A 1 203 ? -18.341 -13.473 18.080 1.00 50.53 203 ALA A C 1
ATOM 1450 O O . ALA A 1 203 ? -17.902 -13.500 19.229 1.00 50.53 203 ALA A O 1
ATOM 1451 N N . GLY A 1 204 ? -18.949 -14.538 17.532 1.00 44.56 204 GLY A N 1
ATOM 1452 C CA . GLY A 1 204 ? -18.884 -15.892 18.119 1.00 44.56 204 GLY A CA 1
ATOM 1453 C C . GLY A 1 204 ? -20.150 -16.463 18.776 1.00 44.56 204 GLY A C 1
ATOM 1454 O O . GLY A 1 204 ? -20.100 -17.580 19.282 1.00 44.56 204 GLY A O 1
ATOM 1455 N N . SER A 1 205 ? -21.303 -15.796 18.657 1.00 47.03 205 SER A N 1
ATOM 1456 C CA . SER A 1 205 ? -22.563 -16.097 19.369 1.00 47.03 205 SER A CA 1
ATOM 1457 C C . SER A 1 205 ? -22.552 -15.691 20.842 1.00 47.03 205 SER A C 1
ATOM 1459 O O . SER A 1 205 ? -21.579 -15.885 21.550 1.00 47.03 205 SER A O 1
ATOM 1461 N N . ALA A 1 206 ? -23.695 -15.138 21.253 1.00 55.94 206 ALA A N 1
ATOM 1462 C CA . ALA A 1 206 ? -24.123 -14.729 22.586 1.00 55.94 206 ALA A CA 1
ATOM 1463 C C . ALA A 1 206 ? -23.094 -14.786 23.748 1.00 55.94 206 ALA A C 1
ATOM 1465 O O . ALA A 1 206 ? -22.685 -15.884 24.126 1.00 55.94 206 ALA A O 1
ATOM 1466 N N . PRO A 1 207 ? -22.856 -13.658 24.450 1.00 60.81 207 PRO A N 1
ATOM 1467 C CA . PRO A 1 207 ? -23.544 -12.370 24.295 1.00 60.81 207 PRO A CA 1
ATOM 1468 C C . PRO A 1 207 ? -22.694 -11.289 23.600 1.00 60.81 207 PRO A C 1
ATOM 1470 O O . PRO A 1 207 ? -21.688 -10.836 24.136 1.00 60.81 207 PRO A O 1
ATOM 1473 N N . ALA A 1 208 ? -23.220 -10.726 22.502 1.00 63.69 208 ALA A N 1
ATOM 1474 C CA . ALA A 1 208 ? -22.817 -9.408 21.977 1.00 63.69 208 ALA A CA 1
ATOM 1475 C C . ALA A 1 208 ? -23.021 -8.262 23.000 1.00 63.69 208 ALA A C 1
ATOM 1477 O O . ALA A 1 208 ? -22.649 -7.119 22.756 1.00 63.69 208 ALA A O 1
ATOM 1478 N N . ALA A 1 209 ? -23.630 -8.571 24.151 1.00 78.31 209 ALA A N 1
ATOM 1479 C CA . ALA A 1 209 ? -23.813 -7.681 25.280 1.00 78.31 209 ALA A CA 1
ATOM 1480 C C . ALA A 1 209 ? -23.577 -8.451 26.596 1.00 78.31 209 ALA A C 1
ATOM 1482 O O . ALA A 1 209 ? -24.493 -9.098 27.108 1.00 78.31 209 ALA A O 1
ATOM 1483 N N . SER A 1 210 ? -22.333 -8.440 27.086 1.00 87.25 210 SER A N 1
ATOM 1484 C CA . SER A 1 210 ? -21.842 -9.289 28.194 1.00 87.25 210 SER A CA 1
ATOM 1485 C C . SER A 1 210 ? -21.427 -8.529 29.451 1.00 87.25 210 SER A C 1
ATOM 1487 O O . SER A 1 210 ? -21.062 -9.149 30.448 1.00 87.25 210 SER A O 1
ATOM 1489 N N . ILE A 1 211 ? -21.459 -7.203 29.400 1.00 91.38 211 ILE A N 1
ATOM 1490 C CA . ILE A 1 211 ? -21.108 -6.329 30.512 1.00 91.38 211 ILE A CA 1
ATOM 1491 C C . ILE A 1 211 ? -22.406 -5.796 31.105 1.00 91.38 211 ILE A C 1
ATOM 1493 O O . ILE A 1 211 ? -23.221 -5.245 30.370 1.00 91.38 211 ILE A O 1
ATOM 1497 N N . THR A 1 212 ? -22.586 -5.927 32.417 1.00 92.81 212 THR A N 1
ATOM 1498 C CA . THR A 1 212 ? -23.553 -5.123 33.179 1.00 92.81 212 THR A CA 1
ATOM 1499 C C . THR A 1 212 ? -22.808 -4.168 34.097 1.00 92.81 212 THR A C 1
ATOM 1501 O O . THR A 1 212 ? -21.714 -4.492 34.555 1.00 92.81 212 THR A O 1
ATOM 1504 N N . ALA A 1 213 ? -23.391 -3.006 34.378 1.00 90.12 213 ALA A N 1
ATOM 1505 C CA . ALA A 1 213 ? -22.850 -2.055 35.341 1.00 90.12 213 ALA A CA 1
ATOM 1506 C C . ALA A 1 213 ? -23.808 -1.885 36.515 1.00 90.12 213 ALA A C 1
ATOM 1508 O O . ALA A 1 213 ? -25.031 -1.834 36.351 1.00 90.12 213 ALA A O 1
ATOM 1509 N N . THR A 1 214 ? -23.251 -1.806 37.719 1.00 86.69 214 THR A N 1
ATOM 1510 C CA . THR A 1 214 ? -24.055 -1.631 38.931 1.00 86.69 214 THR A CA 1
ATOM 1511 C C . THR A 1 214 ? -24.731 -0.259 38.952 1.00 86.69 214 THR A C 1
ATOM 1513 O O . THR A 1 214 ? -25.832 -0.117 39.487 1.00 86.69 214 THR A O 1
ATOM 1516 N N . GLU A 1 215 ? -24.094 0.736 38.340 1.00 84.50 215 GLU A N 1
ATOM 1517 C CA . GLU A 1 215 ? -24.540 2.124 38.276 1.00 84.50 215 GLU A CA 1
ATOM 1518 C C . GLU A 1 215 ? -25.667 2.370 37.238 1.00 84.50 215 GLU A C 1
ATOM 1520 O O . GLU A 1 215 ? -26.526 3.218 37.484 1.00 84.50 215 GLU A O 1
ATOM 1525 N N . ASP A 1 216 ? -25.753 1.559 36.173 1.00 74.06 216 ASP A N 1
ATOM 1526 C CA . ASP A 1 216 ? -26.653 1.742 35.009 1.00 74.06 216 ASP A CA 1
ATOM 1527 C C . ASP A 1 216 ? -27.819 0.734 34.924 1.00 74.06 216 ASP A C 1
ATOM 1529 O O . ASP A 1 216 ? -28.462 0.557 33.885 1.00 74.06 216 ASP A O 1
ATOM 1533 N N . SER A 1 217 ? -28.145 0.113 36.063 1.00 79.44 217 SER A N 1
ATOM 1534 C CA . SER A 1 217 ? -29.022 -1.057 36.241 1.00 79.44 217 SER A CA 1
ATOM 1535 C C . SER A 1 217 ? -28.274 -2.391 36.086 1.00 79.44 217 SER A C 1
ATOM 1537 O O . SER A 1 217 ? -27.892 -2.762 34.976 1.00 79.44 217 SER A O 1
ATOM 1539 N N . PRO A 1 218 ? -28.169 -3.203 37.159 1.00 79.81 218 PRO A N 1
ATOM 1540 C CA . PRO A 1 218 ? -27.309 -4.394 37.210 1.00 79.81 218 PRO A CA 1
ATOM 1541 C C . PRO A 1 218 ? -27.764 -5.545 36.298 1.00 79.81 218 PRO A C 1
ATOM 1543 O O . PRO A 1 218 ? -27.089 -6.568 36.203 1.00 79.81 218 PRO A O 1
ATOM 1546 N N . THR A 1 219 ? -28.919 -5.403 35.643 1.00 82.94 219 THR A N 1
ATOM 1547 C CA . THR A 1 219 ? -29.457 -6.363 34.670 1.00 82.94 219 THR A CA 1
ATOM 1548 C C . THR A 1 219 ? -29.416 -5.846 33.231 1.00 82.94 219 THR A C 1
ATOM 1550 O O . THR A 1 219 ? -29.864 -6.552 32.331 1.00 82.94 219 THR A O 1
ATOM 1553 N N . SER A 1 220 ? -28.966 -4.608 33.007 1.00 86.88 220 SER A N 1
ATOM 1554 C CA . SER A 1 220 ? -28.854 -4.003 31.679 1.00 86.88 220 SER A CA 1
ATOM 1555 C C . SER A 1 220 ? -27.482 -4.291 31.091 1.00 86.88 220 SER A C 1
ATOM 1557 O O . SER A 1 220 ? -26.473 -4.085 31.760 1.00 86.88 220 SER A O 1
ATOM 1559 N N . THR A 1 221 ? -27.443 -4.732 29.834 1.00 89.56 221 THR A N 1
ATOM 1560 C CA . THR A 1 221 ? -26.190 -4.989 29.113 1.00 89.56 221 THR A CA 1
ATOM 1561 C C . THR A 1 221 ? -25.846 -3.919 28.074 1.00 89.56 221 THR A C 1
ATOM 1563 O O . THR A 1 221 ? -24.883 -4.083 27.327 1.00 89.56 221 THR A O 1
ATOM 1566 N N . GLY A 1 222 ? -26.605 -2.813 28.032 1.00 87.94 222 GLY A N 1
ATOM 1567 C CA . GLY A 1 222 ? -26.433 -1.727 27.053 1.00 87.94 222 GLY A CA 1
ATOM 1568 C C . GLY A 1 222 ? -25.018 -1.139 27.021 1.00 87.94 222 GLY A C 1
ATOM 1569 O O . GLY A 1 222 ? -24.485 -0.908 25.933 1.00 87.94 222 GLY A O 1
ATOM 1570 N N . ILE A 1 223 ? -24.379 -1.068 28.196 1.00 89.94 223 ILE A N 1
ATOM 1571 C CA . ILE A 1 223 ? -22.995 -0.609 28.391 1.00 89.94 223 ILE A CA 1
ATOM 1572 C C . ILE A 1 223 ? -21.959 -1.385 27.561 1.00 89.94 223 ILE A C 1
ATOM 1574 O O . ILE A 1 223 ? -20.874 -0.898 27.269 1.00 89.94 223 ILE A O 1
ATOM 1578 N N . SER A 1 224 ? -22.299 -2.595 27.111 1.00 89.56 224 SER A N 1
ATOM 1579 C CA . SER A 1 224 ? -21.437 -3.389 26.228 1.00 89.56 224 SER A CA 1
ATOM 1580 C C . SER A 1 224 ? -21.213 -2.752 24.850 1.00 89.56 224 SER A C 1
ATOM 1582 O O . SER A 1 224 ? -20.320 -3.192 24.126 1.00 89.56 224 SER A O 1
ATOM 1584 N N . THR A 1 225 ? -22.053 -1.784 24.459 1.00 86.19 225 THR A N 1
ATOM 1585 C CA . THR A 1 225 ? -22.139 -1.264 23.080 1.00 86.19 225 THR A CA 1
ATOM 1586 C C . THR A 1 225 ? -22.454 0.232 22.960 1.00 86.19 225 THR A C 1
ATOM 1588 O O . THR A 1 225 ? -22.402 0.769 21.856 1.00 86.19 225 THR A O 1
ATOM 1591 N N . ASP A 1 226 ? -22.816 0.920 24.044 1.00 85.25 226 ASP A N 1
ATOM 1592 C CA . ASP A 1 226 ? -23.245 2.330 24.008 1.00 85.25 226 ASP A CA 1
ATOM 1593 C C . ASP A 1 226 ? -22.091 3.345 24.114 1.00 85.25 226 ASP A C 1
ATOM 1595 O O . ASP A 1 226 ? -22.321 4.554 24.059 1.00 85.25 226 ASP A O 1
ATOM 1599 N N . ASN A 1 227 ? -20.856 2.842 24.199 1.00 87.81 227 ASN A N 1
ATOM 1600 C CA . ASN A 1 227 ? -19.607 3.596 24.256 1.00 87.81 227 ASN A CA 1
ATOM 1601 C C . ASN A 1 227 ? -19.417 4.468 25.511 1.00 87.81 227 ASN A C 1
ATOM 1603 O O . ASN A 1 227 ? -18.629 5.415 25.485 1.00 87.81 227 ASN A O 1
ATOM 1607 N N . THR A 1 228 ? -20.107 4.170 26.615 1.00 89.81 228 THR A N 1
ATOM 1608 C CA . THR A 1 228 ? -19.975 4.935 27.870 1.00 89.81 228 THR A CA 1
ATOM 1609 C C . THR A 1 228 ? -18.856 4.415 28.779 1.00 89.81 228 THR A C 1
ATOM 1611 O O . THR A 1 228 ? -18.220 5.200 29.490 1.00 89.81 228 THR A O 1
ATOM 1614 N N . LEU A 1 229 ? -18.547 3.114 28.721 1.00 92.81 229 LEU A N 1
ATOM 1615 C CA . LEU A 1 229 ? -17.490 2.503 29.527 1.00 92.81 229 LEU A CA 1
ATOM 1616 C C . LEU A 1 229 ? -16.106 2.884 29.000 1.00 92.81 229 LEU A C 1
ATOM 1618 O O . LEU A 1 229 ? -15.768 2.600 27.852 1.00 92.81 229 LEU A O 1
ATOM 1622 N N . THR A 1 230 ? -15.270 3.482 29.849 1.00 94.25 230 THR A N 1
ATOM 1623 C CA . THR A 1 230 ? -13.930 3.952 29.458 1.00 94.25 230 THR A CA 1
ATOM 1624 C C . THR A 1 230 ? -12.841 3.464 30.400 1.00 94.25 230 THR A C 1
ATOM 1626 O O . THR A 1 230 ? -13.069 3.255 31.591 1.00 94.25 230 THR A O 1
ATOM 1629 N N . ILE A 1 231 ? -11.625 3.300 29.880 1.00 95.56 231 ILE A N 1
ATOM 1630 C CA . ILE A 1 231 ? -10.441 2.970 30.678 1.00 95.56 231 ILE A CA 1
ATOM 1631 C C . ILE A 1 231 ? -9.934 4.226 31.388 1.00 95.56 231 ILE A C 1
ATOM 1633 O O . ILE A 1 231 ? -9.551 5.206 30.752 1.00 95.56 231 ILE A O 1
ATOM 1637 N N . THR A 1 232 ? -9.863 4.187 32.715 1.00 97.00 232 THR A N 1
ATOM 1638 C CA . THR A 1 232 ? -9.422 5.314 33.552 1.00 97.00 232 THR A CA 1
ATOM 1639 C C . THR A 1 232 ? -7.975 5.181 34.023 1.00 97.00 232 THR A C 1
ATOM 1641 O O . THR A 1 232 ? -7.322 6.185 34.306 1.00 97.00 232 THR A O 1
ATOM 1644 N N . ALA A 1 233 ? -7.441 3.959 34.080 1.00 97.38 233 ALA A N 1
ATOM 1645 C CA . ALA A 1 233 ? -6.043 3.693 34.409 1.00 97.38 233 ALA A CA 1
ATOM 1646 C C . ALA A 1 233 ? -5.573 2.369 33.798 1.00 97.38 233 ALA A C 1
ATOM 1648 O O . ALA A 1 233 ? -6.349 1.425 33.696 1.00 97.38 233 ALA A O 1
ATOM 1649 N N . VAL A 1 234 ? -4.288 2.272 33.454 1.00 97.12 234 VAL A N 1
ATOM 1650 C CA . VAL A 1 234 ? -3.662 1.040 32.946 1.00 97.12 234 VAL A CA 1
ATOM 1651 C C . VAL A 1 234 ? -2.552 0.635 33.912 1.00 97.12 234 VAL A C 1
ATOM 1653 O O . VAL A 1 234 ? -1.547 1.336 34.023 1.00 97.12 234 VAL A O 1
ATOM 1656 N N . ALA A 1 235 ? -2.738 -0.468 34.641 1.00 96.81 235 ALA A N 1
ATOM 1657 C CA . ALA A 1 235 ? -1.727 -1.001 35.557 1.00 96.81 235 ALA A CA 1
ATOM 1658 C C . ALA A 1 235 ? -0.672 -1.823 34.798 1.00 96.81 235 ALA A C 1
ATOM 1660 O O . ALA A 1 235 ? 0.522 -1.736 35.081 1.00 96.81 235 ALA A O 1
ATOM 1661 N N . SER A 1 236 ? -1.117 -2.589 33.802 1.00 96.94 236 SER A N 1
ATOM 1662 C CA . SER A 1 236 ? -0.300 -3.285 32.809 1.00 96.94 236 SER A CA 1
ATOM 1663 C C . SER A 1 236 ? -1.113 -3.471 31.523 1.00 96.94 236 SER A C 1
ATOM 1665 O O . SER A 1 236 ? -2.319 -3.252 31.500 1.00 96.94 236 SER A O 1
ATOM 1667 N N . GLN A 1 237 ? -0.483 -3.948 30.449 1.00 95.94 237 GLN A N 1
ATOM 1668 C CA . GLN A 1 237 ? -1.212 -4.286 29.219 1.00 95.94 237 GLN A CA 1
ATOM 1669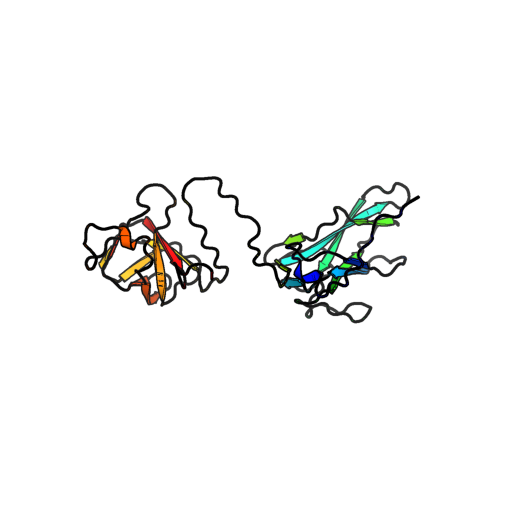 C C . GLN A 1 237 ? -2.215 -5.440 29.393 1.00 95.94 237 GLN A C 1
ATOM 1671 O O . GLN A 1 237 ? -3.034 -5.654 28.518 1.00 95.94 237 GLN A O 1
ATOM 1676 N N . THR A 1 238 ? -2.190 -6.153 30.521 1.00 96.94 238 THR A N 1
ATOM 1677 C CA . THR A 1 238 ? -3.131 -7.233 30.858 1.00 96.94 238 THR A CA 1
ATOM 1678 C C . THR A 1 238 ? -4.018 -6.892 32.057 1.00 96.94 238 THR A C 1
ATOM 1680 O O . THR A 1 238 ? -4.755 -7.749 32.538 1.00 96.94 238 THR A O 1
ATOM 1683 N N . SER A 1 239 ? -3.942 -5.663 32.584 1.00 97.38 239 SER A N 1
ATOM 1684 C CA . SER A 1 239 ? -4.722 -5.234 33.746 1.00 97.38 239 SER A CA 1
ATOM 1685 C C . SER A 1 239 ? -4.963 -3.727 33.753 1.00 97.38 239 SER A C 1
ATOM 1687 O O . SER A 1 239 ? -4.027 -2.923 33.753 1.00 97.38 239 SER A O 1
ATOM 1689 N N . PHE A 1 240 ? -6.228 -3.329 33.811 1.00 97.88 240 PHE A N 1
ATOM 1690 C CA . PHE A 1 240 ? -6.638 -1.929 33.754 1.00 97.88 240 PHE A CA 1
ATOM 1691 C C . PHE A 1 240 ? -7.885 -1.671 34.604 1.00 97.88 240 PHE A C 1
ATOM 1693 O O . PHE A 1 240 ? -8.533 -2.596 35.097 1.00 97.88 240 PHE A O 1
ATOM 1700 N N . THR A 1 241 ? -8.196 -0.391 34.789 1.00 98.19 241 THR A N 1
ATOM 1701 C CA . THR A 1 241 ? -9.354 0.095 35.538 1.00 98.19 241 THR A CA 1
ATOM 1702 C C . THR A 1 241 ? -10.328 0.779 34.587 1.00 98.19 241 THR A C 1
ATOM 1704 O O . THR A 1 241 ? -9.905 1.607 33.781 1.00 98.19 241 THR A O 1
ATOM 1707 N N . VAL A 1 242 ? -11.619 0.477 34.704 1.00 97.38 242 VAL A N 1
ATOM 1708 C CA . VAL A 1 242 ? -12.705 1.111 33.942 1.00 97.38 242 VAL A CA 1
ATOM 1709 C C . VAL A 1 242 ? -13.462 2.167 34.762 1.00 97.38 242 VAL A C 1
ATOM 1711 O O . VAL A 1 242 ? -13.243 2.306 35.967 1.00 97.38 242 VAL A O 1
ATOM 1714 N N . SER A 1 243 ? -14.311 2.958 34.106 1.00 95.75 243 SER A N 1
ATOM 1715 C CA . SER A 1 243 ? -15.051 4.082 34.697 1.00 95.75 243 SER A CA 1
ATOM 1716 C C . SER A 1 243 ? -16.163 3.675 35.666 1.00 95.75 243 SER A C 1
ATOM 1718 O O . SER A 1 243 ? -16.537 4.478 36.520 1.00 95.75 243 SER A O 1
ATOM 1720 N N . GLU A 1 244 ? -16.660 2.443 35.568 1.00 94.81 244 GLU A N 1
ATOM 1721 C CA . GLU A 1 244 ? -17.815 1.941 36.320 1.00 94.81 244 GLU A CA 1
ATOM 1722 C C . GLU A 1 244 ? -17.563 0.535 36.859 1.00 94.81 244 GLU A C 1
ATOM 1724 O O . GLU A 1 244 ? -16.682 -0.177 36.370 1.00 94.81 244 GLU A O 1
ATOM 1729 N N . ARG A 1 245 ? -18.309 0.116 37.889 1.00 95.25 245 ARG A N 1
ATOM 1730 C CA . ARG A 1 245 ? -18.170 -1.247 38.408 1.00 95.25 245 ARG A CA 1
ATOM 1731 C C . ARG A 1 245 ? -18.996 -2.178 37.555 1.00 95.25 245 ARG A C 1
ATOM 1733 O O . ARG A 1 245 ? -20.223 -2.099 37.524 1.00 95.25 245 ARG A O 1
ATOM 1740 N N . ILE A 1 246 ? -18.299 -3.095 36.904 1.00 95.62 246 ILE A N 1
ATOM 1741 C CA . ILE A 1 246 ? -18.909 -3.992 35.945 1.00 95.62 246 ILE A CA 1
ATOM 1742 C C . ILE A 1 246 ? -18.953 -5.427 36.444 1.00 95.62 246 ILE A C 1
ATOM 1744 O O . ILE A 1 246 ? -18.161 -5.854 37.287 1.00 95.62 246 ILE A O 1
ATOM 1748 N N . THR A 1 247 ? -19.881 -6.180 35.872 1.00 94.50 247 THR A N 1
ATOM 1749 C CA . THR A 1 247 ? -19.889 -7.637 35.899 1.00 94.50 247 THR A CA 1
ATOM 1750 C C . THR A 1 247 ? -19.777 -8.144 34.469 1.00 94.50 247 THR A C 1
ATOM 1752 O O . THR A 1 247 ? -20.556 -7.742 33.607 1.00 94.50 247 THR A O 1
ATOM 1755 N N . VAL A 1 248 ? -18.803 -9.015 34.215 1.00 92.88 248 VAL A N 1
ATOM 1756 C CA . VAL A 1 248 ? -18.580 -9.661 32.917 1.00 92.88 248 VAL A CA 1
ATOM 1757 C C . VAL A 1 248 ? -18.013 -11.059 33.144 1.00 92.88 248 VAL A C 1
ATOM 1759 O O . VAL A 1 248 ? -17.271 -11.293 34.098 1.00 92.88 248 VAL A O 1
ATOM 1762 N N . ALA A 1 249 ? -18.408 -12.012 32.305 1.00 92.50 249 ALA A N 1
ATOM 1763 C CA . ALA A 1 249 ? -17.932 -13.385 32.404 1.00 92.50 249 ALA A CA 1
ATOM 1764 C C . ALA A 1 249 ? -16.446 -13.517 32.015 1.00 92.50 249 ALA A C 1
ATOM 1766 O O . ALA A 1 249 ? -15.820 -12.587 31.503 1.00 92.50 249 ALA A O 1
ATOM 1767 N N . ASP A 1 250 ? -15.900 -14.698 32.288 1.00 91.81 250 ASP A N 1
ATOM 1768 C CA . ASP A 1 250 ? -14.627 -15.133 31.716 1.00 91.81 250 ASP A CA 1
ATOM 1769 C C . ASP A 1 250 ? -14.771 -15.367 30.203 1.00 91.81 250 ASP A C 1
ATOM 1771 O O . ASP A 1 250 ? -15.892 -15.549 29.718 1.00 91.81 250 ASP A O 1
ATOM 1775 N N . ASP A 1 251 ? -13.654 -15.381 29.480 1.00 90.56 251 ASP A N 1
ATOM 1776 C CA . ASP A 1 251 ? -13.589 -15.654 28.040 1.00 90.56 251 ASP A CA 1
ATOM 1777 C C . ASP A 1 251 ? -14.437 -14.701 27.165 1.00 90.56 251 ASP A C 1
ATOM 1779 O O . ASP A 1 251 ? -14.937 -15.072 26.100 1.00 90.56 251 ASP A O 1
ATOM 1783 N N . ILE A 1 252 ? -14.599 -13.444 27.590 1.00 89.56 252 ILE A N 1
ATOM 1784 C CA . ILE A 1 252 ? -15.302 -12.405 26.828 1.00 89.56 252 ILE A CA 1
ATOM 1785 C C . ILE A 1 252 ? -14.300 -11.538 26.080 1.00 89.56 252 ILE A C 1
ATOM 1787 O O . ILE A 1 252 ? -13.427 -10.901 26.667 1.00 89.56 252 ILE A O 1
ATOM 1791 N N . ASN A 1 253 ? -14.467 -11.464 24.765 1.00 89.06 253 ASN A N 1
ATOM 1792 C CA . ASN A 1 253 ? -13.651 -10.620 23.906 1.00 89.06 253 ASN A CA 1
ATOM 1793 C C . ASN A 1 253 ? -14.062 -9.147 24.032 1.00 89.06 253 ASN A C 1
ATOM 1795 O O . ASN A 1 253 ? -15.199 -8.769 23.736 1.00 89.06 253 ASN A O 1
ATOM 1799 N N . LEU A 1 254 ? -13.107 -8.317 24.439 1.00 90.44 254 LEU A N 1
ATOM 1800 C CA . LEU A 1 254 ? -13.246 -6.878 24.600 1.00 90.44 254 LEU A CA 1
ATOM 1801 C C . LEU A 1 254 ? -12.486 -6.140 23.500 1.00 90.44 254 LEU A C 1
ATOM 1803 O O . LEU A 1 254 ? -11.362 -6.500 23.140 1.00 90.44 254 LEU A O 1
ATOM 1807 N N . LEU A 1 255 ? -13.104 -5.075 23.004 1.00 89.50 255 LEU A N 1
ATOM 1808 C CA . LEU A 1 255 ? -12.524 -4.122 22.072 1.00 89.50 255 LEU A CA 1
ATOM 1809 C C . LEU A 1 255 ? -12.276 -2.805 22.807 1.00 89.50 255 LEU A C 1
ATOM 1811 O O . LEU A 1 255 ? -13.130 -2.337 23.564 1.00 89.50 255 LEU A O 1
ATOM 1815 N N . PHE A 1 256 ? -11.113 -2.210 22.559 1.00 88.75 256 PHE A N 1
ATOM 1816 C CA . PHE A 1 256 ? -10.682 -0.946 23.140 1.00 88.75 256 PHE A CA 1
ATOM 1817 C C . PHE A 1 256 ? -10.407 0.047 22.015 1.00 88.75 256 PHE A C 1
ATOM 1819 O O . PHE A 1 256 ? -9.532 -0.199 21.187 1.00 88.75 256 PHE A O 1
ATOM 1826 N N . SER A 1 257 ? -11.131 1.163 21.976 1.00 86.19 257 SER A N 1
ATOM 1827 C CA . SER A 1 257 ? -11.014 2.149 20.891 1.00 86.19 257 SER A CA 1
ATOM 1828 C C . SER A 1 257 ? -10.942 3.579 21.414 1.00 86.19 257 SER A C 1
ATOM 1830 O O . SER A 1 257 ? -11.756 3.975 22.250 1.00 86.19 257 SER A O 1
ATOM 1832 N N . ALA A 1 258 ? -10.017 4.387 20.904 1.00 82.12 258 ALA A N 1
ATOM 1833 C CA . ALA A 1 258 ? -10.018 5.828 21.122 1.00 82.12 258 ALA A CA 1
ATOM 1834 C C . ALA A 1 258 ? -11.195 6.454 20.354 1.00 82.12 258 ALA A C 1
ATOM 1836 O O . ALA A 1 258 ? -11.363 6.200 19.167 1.00 82.12 258 ALA A O 1
ATOM 1837 N N . GLY A 1 259 ? -12.036 7.244 21.027 1.00 68.00 259 GLY A N 1
ATOM 1838 C CA . GLY A 1 259 ? -13.176 7.903 20.373 1.00 68.00 259 GLY A CA 1
ATOM 1839 C C . GLY A 1 259 ? -14.264 6.950 19.857 1.00 68.00 259 GLY A C 1
ATOM 1840 O O . GLY A 1 259 ? -14.994 7.307 18.937 1.00 68.00 259 GLY A O 1
ATOM 1841 N N . GLY A 1 260 ? -14.385 5.742 20.423 1.00 59.97 260 GLY A N 1
ATOM 1842 C CA . GLY A 1 260 ? -15.438 4.792 20.049 1.00 59.97 260 GLY A CA 1
ATOM 1843 C C . GLY A 1 260 ? -16.820 5.452 20.080 1.00 59.97 260 GLY A C 1
ATOM 1844 O O . GLY A 1 260 ? -17.244 5.955 21.115 1.00 59.97 260 GLY A O 1
ATOM 1845 N N . GLY A 1 261 ? -17.505 5.496 18.936 1.00 52.44 261 GLY A N 1
ATOM 1846 C CA . GLY A 1 261 ? -18.825 6.123 18.808 1.00 52.44 261 GLY A CA 1
ATOM 1847 C C . GLY A 1 261 ? -18.848 7.565 18.307 1.00 52.44 261 GLY A C 1
ATOM 1848 O O . GLY A 1 261 ? -19.944 8.055 18.010 1.00 52.44 261 GLY A O 1
ATOM 1849 N N . ASP A 1 262 ? -17.698 8.229 18.146 1.00 53.22 262 ASP A N 1
ATOM 1850 C CA . ASP A 1 262 ? -17.668 9.457 17.357 1.00 53.22 262 ASP A CA 1
ATOM 1851 C C . ASP A 1 262 ? -18.008 9.086 15.914 1.00 53.22 262 ASP A C 1
ATOM 1853 O O . ASP A 1 262 ? -17.374 8.240 15.277 1.00 53.22 262 ASP A O 1
ATOM 1857 N N . LYS A 1 263 ? -19.101 9.671 15.415 1.00 42.78 263 LYS A N 1
ATOM 1858 C CA . LYS A 1 263 ? -19.442 9.553 14.000 1.00 42.78 263 LYS A CA 1
ATOM 1859 C C . LYS A 1 263 ? -18.230 10.073 13.245 1.00 42.78 263 LYS A C 1
ATOM 1861 O O . LYS A 1 263 ? -17.792 11.173 13.567 1.00 42.78 263 LYS A O 1
ATOM 1866 N N . PHE A 1 264 ? -17.732 9.304 12.276 1.00 37.62 264 PHE A N 1
ATOM 1867 C CA . PHE A 1 264 ? -16.830 9.815 11.244 1.00 37.62 264 PHE A CA 1
ATOM 1868 C C . PHE A 1 264 ? -17.297 11.230 10.870 1.00 37.62 264 PHE A C 1
ATOM 1870 O O . PHE A 1 264 ? -18.408 11.386 10.351 1.00 37.62 264 PHE A O 1
ATOM 1877 N N . VAL A 1 265 ? -16.526 12.239 11.275 1.00 37.25 265 VAL A N 1
ATOM 1878 C CA . VAL A 1 265 ? -16.746 13.640 10.902 1.00 37.25 265 VAL A CA 1
ATOM 1879 C C . VAL A 1 265 ? -16.105 13.900 9.559 1.00 37.25 265 VAL A C 1
ATOM 1881 O O . VAL A 1 265 ? -14.987 13.385 9.346 1.00 37.25 265 VAL A O 1
#

=== Feature glossary ===
Legend for the data blocks above and below:

— What the protein is —

The amino-acid sequence is the protein's primary structure: the linear order of residues from the N-terminus to the C-terminus, written in one-letter code. Everything else here — the 3D coordinates, the secondary structure, the domain annotations — is ultimately a consequence of this string.

Functional annotations link the protein to curated databases. InterPro entries identify conserved domains and families by matching the sequence against member-database signatures (Pfam, PROSITE, CDD, …). Gene Ontology (GO) terms describe molecular function, biological process, and cellular component in a controlled vocabulary. CATH places the structure in a hierarchical fold classification (Class/Architecture/Topology/Homologous-superfamily). The organism is the source species.

— Where its atoms are —

Atomic coordinates in PDBx/mmCIF format — the same representation the Protein Data Bank distributes. Each line of the _atom_site loop places one backbone atom in Cartesian space (units: ångströms, origin: arbitrary).

The six renders are orthographic views along the three Cartesian axes in both directions. Representation (cartoon, sticks, or surface) and color scheme (sequence-rainbow or by-chain) vary across proteins so the training set covers all the common visualization conventions.

— Local backbone conformation —

Eight-state secondary structure (DSSP): H is the canonical α-helix, G the tighter 3₁₀-helix, I the wider π-helix; E/B are β-structure, T and S are turns and bends, and '-' is everything else. DSSP derives these from the pattern of main-chain N–H···O=C hydrogen bonds, not from the sequence.

Three-state secondary structure (P-SEA) collapses the eight DSSP classes into helix (a), strand (b), and coil (c). P-SEA assigns these from Cα geometry alone — distances and angles — without requiring backbone oxygens, so it works on any Cα trace.

φ (phi) and ψ (psi) are the two rotatable backbone dihedrals per residue: φ is the C(i-1)–N–Cα–C torsion, ψ is the N–Cα–C–N(i+1) torsion, both in degrees on (−180°, 180°]. α-helical residues cluster near (−60°, −45°); β-strand residues near (−120°, +130°). A Ramachandran plot is simply a scatter of (φ, ψ) for every residue.

— Global shape and packing —

The geometric summary reports three shape descriptors. Rg (radius of gyration) measures how spread out the Cα atoms are about their centre of mass; compact globular proteins have small Rg, elongated or unfolded ones large. Cα contacts (<8 Å, |i−j|>4) count long-range residue pairs in spatial proximity — high for tightly packed folds, near zero for rods or random coil. The bounding-box extents give the protein's footprint along x, y, z in Å.

SASA measures how much of the protein is reachable by solvent. It is computed by rolling a water-sized probe over the atomic surface and summing the exposed area (Å²). Per-residue SASA distinguishes core (buried, low SASA) from surface (exposed, high SASA) residues; total SASA is a whole-molecule size measure.

Plot images: a contact map (which residues are close in 3D, as an N×N binary image), a Ramachandran scatter (backbone torsion angles, revealing secondary-structure composition at a glance), and — for AlphaFold structures — a PAE heatmap (pairwise prediction confidence).

— Structural neighborhood —

A 3Di character summarizes, for each residue, the relative orientation of the Cα frame of its nearest spatial neighbor. Because it encodes fold topology rather than chemistry, 3Di alignments detect remote structural similarity that sequence alignment misses.

The Foldseek neighbor list gives the closest experimentally determined structures in the PDB, ranked by structural alignment. TM-score near 1 means near-identical fold; near 0.3 means only rough topology match. This is how one finds what a novel AlphaFold prediction most resembles in the solved-structure universe.

— Confidence and disorder —

For AlphaFold models, the B-factor field carries pLDDT — the model's own estimate of local accuracy on a 0–100 scale. Regions with pLDDT<50 should be treated as essentially unmodeled; they often correspond to intrinsically disordered segments.

Crystallographic B-factors measure how much each atom's electron density is smeared out, in Å². They rise in mobile loops and surface residues and fall in the buried interior. In AlphaFold models this column is repurposed to hold pLDDT instead.

Predicted Aligned Error (PAE) is an AlphaFold confidence matrix: entry (i, j) is the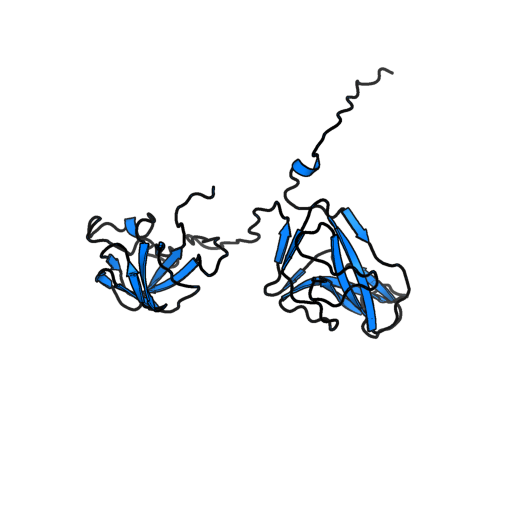 expected error in the position of residue j, in ångströms, when the prediction is superimposed on the true structure at residue i. Low PAE within a block of residues means that block is internally rigid and well-predicted; high PAE between two blocks means their relative placement is uncertain even if each block individually is confident.